Protein AF-A0A0E0MBQ8-F1 (afdb_monomer_lite)

InterPro domains:
  IPR039910 Surface antigen D15-like [PTHR12815] (6-332)
  IPR057354 Toc75-like, POTRA domain [PF25282] (100-176)
  IPR057355 Toc75-like, second POTRA domain [PF25280] (4-95)

Radius of gyration: 34.47 Å; chains: 1; bounding box: 75×45×109 Å

pLDDT: mean 71.6, std 17.09, range [28.73, 96.94]

Organism: Oryza punctata (NCBI:txid4537)

Structure (mmCIF, N/CA/C/O backbone):
data_AF-A0A0E0MBQ8-F1
#
_entry.id   AF-A0A0E0MBQ8-F1
#
loop_
_atom_site.group_PDB
_atom_site.id
_atom_site.type_symbol
_atom_site.label_atom_id
_atom_site.label_alt_id
_atom_site.label_comp_id
_atom_site.label_asym_id
_atom_site.label_entity_id
_atom_site.label_seq_id
_atom_site.pdbx_PDB_ins_code
_atom_site.Cartn_x
_atom_site.Cartn_y
_atom_site.Cartn_z
_atom_site.occupancy
_atom_site.B_iso_or_equiv
_atom_site.auth_seq_id
_atom_site.auth_comp_id
_atom_site.auth_asym_id
_atom_site.auth_atom_id
_atom_site.pdbx_PDB_model_num
ATOM 1 N N . MET A 1 1 ? -14.715 -4.352 40.912 1.00 30.84 1 MET A N 1
ATOM 2 C CA . MET A 1 1 ? -14.114 -4.432 42.263 1.00 30.84 1 MET A CA 1
ATOM 3 C C . MET A 1 1 ? -15.217 -4.198 43.279 1.00 30.84 1 MET A C 1
ATOM 5 O O . MET A 1 1 ? -15.938 -3.223 43.148 1.00 30.84 1 MET A O 1
ATOM 9 N N . SER A 1 2 ? -15.403 -5.125 44.217 1.00 28.73 2 SER A N 1
ATOM 10 C CA . SER A 1 2 ? -16.347 -4.982 45.329 1.00 28.73 2 SER A CA 1
ATOM 11 C C . SER A 1 2 ? -15.780 -3.948 46.301 1.00 28.73 2 SER A C 1
ATOM 13 O O . SER A 1 2 ? -14.865 -4.281 47.048 1.00 28.73 2 SER A O 1
ATOM 15 N N . SER A 1 3 ? -16.266 -2.705 46.274 1.00 32.69 3 SER A N 1
ATOM 16 C CA . SER A 1 3 ? -15.963 -1.744 47.336 1.00 32.69 3 SER A CA 1
ATOM 17 C C . SER A 1 3 ? -16.746 -2.167 48.574 1.00 32.69 3 SER A C 1
ATOM 19 O O . SER A 1 3 ? -17.947 -1.921 48.688 1.00 32.69 3 SER A O 1
ATOM 21 N N . THR A 1 4 ? -16.073 -2.890 49.462 1.00 38.94 4 THR A N 1
ATOM 22 C CA . THR A 1 4 ? -16.529 -3.151 50.823 1.00 38.94 4 THR A CA 1
ATOM 23 C C . THR A 1 4 ? -16.833 -1.810 51.483 1.00 38.94 4 THR A C 1
ATOM 25 O O . THR A 1 4 ? -15.931 -1.000 51.673 1.00 38.94 4 THR A O 1
ATOM 28 N N . LEU A 1 5 ? -18.114 -1.551 51.757 1.00 44.47 5 LEU A N 1
ATOM 29 C CA . LEU A 1 5 ? -18.530 -0.470 52.643 1.00 44.47 5 LEU A CA 1
ATOM 30 C C . LEU A 1 5 ? -17.815 -0.682 53.975 1.00 44.47 5 LEU A C 1
ATOM 32 O O . LEU A 1 5 ? -17.955 -1.752 54.564 1.00 44.47 5 LEU A O 1
ATOM 36 N N . ASP A 1 6 ? -17.039 0.310 54.405 1.00 44.75 6 ASP A N 1
ATOM 37 C CA . ASP A 1 6 ? -16.369 0.283 55.700 1.00 44.75 6 ASP A CA 1
ATOM 38 C C . ASP A 1 6 ? -17.421 0.045 56.792 1.00 44.75 6 ASP A C 1
ATOM 40 O O . ASP A 1 6 ? -18.434 0.759 56.890 1.00 44.75 6 ASP A O 1
ATOM 44 N N . ASP A 1 7 ? -17.223 -1.013 57.577 1.00 53.97 7 ASP A N 1
ATOM 45 C CA . ASP A 1 7 ? -18.222 -1.477 58.546 1.00 53.97 7 ASP A CA 1
ATOM 46 C C . ASP A 1 7 ? -18.325 -0.541 59.767 1.00 53.97 7 ASP A C 1
ATOM 48 O O . ASP A 1 7 ? -19.225 -0.684 60.590 1.00 53.97 7 ASP A O 1
ATOM 52 N N . ASP A 1 8 ? -17.458 0.476 59.822 1.00 54.53 8 ASP A N 1
ATOM 53 C CA . ASP A 1 8 ? -17.336 1.458 60.903 1.00 54.53 8 ASP A CA 1
ATOM 54 C C . ASP A 1 8 ? -17.974 2.828 60.581 1.00 54.53 8 ASP A C 1
ATOM 56 O O . ASP A 1 8 ? -17.842 3.788 61.336 1.00 54.53 8 ASP A O 1
ATOM 60 N N . MET A 1 9 ? -18.692 2.962 59.456 1.00 54.94 9 MET A N 1
ATOM 61 C CA . MET A 1 9 ? -19.400 4.213 59.147 1.00 54.94 9 MET A CA 1
ATOM 62 C C . MET A 1 9 ? -20.697 4.342 59.949 1.00 54.94 9 MET A C 1
ATOM 64 O O . MET A 1 9 ? -21.607 3.509 59.838 1.00 54.94 9 MET A O 1
ATOM 68 N N . THR A 1 10 ? -20.841 5.443 60.691 1.00 69.00 10 THR A N 1
ATOM 69 C CA . THR A 1 10 ? -22.083 5.729 61.421 1.00 69.00 10 THR A CA 1
ATOM 70 C C . THR A 1 10 ? -23.266 5.920 60.463 1.00 69.00 10 THR A C 1
ATOM 72 O O . THR A 1 10 ? -23.120 6.338 59.313 1.00 69.00 10 THR A O 1
ATOM 75 N N . ALA A 1 11 ? -24.491 5.637 60.924 1.00 63.00 11 ALA A N 1
ATOM 76 C CA . ALA A 1 11 ? -25.701 5.703 60.089 1.00 63.00 11 ALA A CA 1
ATOM 77 C C . ALA A 1 11 ? -25.903 7.070 59.399 1.00 63.00 11 ALA A C 1
ATOM 79 O O . ALA A 1 11 ? -26.461 7.148 58.304 1.00 63.00 11 ALA A O 1
ATOM 80 N N . ARG A 1 12 ? -25.412 8.146 60.025 1.00 66.69 12 ARG A N 1
ATOM 81 C CA . ARG A 1 12 ? -25.444 9.506 59.481 1.00 66.69 12 ARG A CA 1
ATOM 82 C C . ARG A 1 12 ? -24.450 9.690 58.331 1.00 66.69 12 ARG A C 1
ATOM 84 O O . ARG A 1 12 ? -24.827 10.242 57.303 1.00 66.69 12 ARG A O 1
ATOM 91 N N . GLU A 1 13 ? -23.240 9.155 58.464 1.00 63.66 13 GLU A N 1
ATOM 92 C CA . GLU A 1 13 ? -22.203 9.185 57.424 1.00 63.66 13 GLU A CA 1
ATOM 93 C C . GLU A 1 13 ? -22.578 8.310 56.228 1.00 63.66 13 GLU A C 1
ATOM 95 O O . GLU A 1 13 ? -22.419 8.741 55.089 1.00 63.66 13 GLU A O 1
ATOM 100 N N . ARG A 1 14 ? -23.196 7.141 56.461 1.00 60.22 14 ARG A N 1
ATOM 101 C CA . ARG A 1 14 ? -23.768 6.306 55.385 1.00 60.22 14 ARG A CA 1
ATOM 102 C C . ARG A 1 14 ? -24.846 7.056 54.595 1.00 60.22 14 ARG A C 1
ATOM 104 O O . ARG A 1 14 ? -24.853 7.017 53.368 1.00 60.22 14 ARG A O 1
ATOM 111 N N . MET A 1 15 ? -25.729 7.780 55.283 1.00 61.25 15 MET A N 1
ATOM 112 C CA . MET A 1 15 ? -26.779 8.591 54.651 1.00 61.25 15 MET A CA 1
ATOM 113 C C . MET A 1 15 ? -26.242 9.823 53.913 1.00 61.25 15 MET A C 1
ATOM 115 O O . MET A 1 15 ? -26.830 10.245 52.916 1.00 61.25 15 MET A O 1
ATOM 119 N N . ASP A 1 16 ? -25.159 10.430 54.397 1.00 68.56 16 ASP A N 1
ATOM 120 C CA . ASP A 1 16 ? -24.504 11.555 53.724 1.00 68.56 16 ASP A CA 1
ATOM 121 C C . ASP A 1 16 ? -23.679 11.090 52.516 1.00 68.56 16 ASP A C 1
ATOM 123 O O . ASP A 1 16 ? -23.676 11.768 51.488 1.00 68.56 16 ASP A O 1
ATOM 127 N N . TYR A 1 17 ? -23.057 9.910 52.596 1.00 65.44 17 TYR A N 1
ATOM 128 C CA . TYR A 1 17 ? -22.385 9.254 51.474 1.00 65.44 17 TYR A CA 1
ATOM 129 C C . TYR A 1 17 ? -23.373 8.925 50.351 1.00 65.44 17 TYR A C 1
ATOM 131 O O . TYR A 1 17 ? -23.159 9.330 49.210 1.00 65.44 17 TYR A O 1
ATOM 139 N N . LEU A 1 18 ? -24.509 8.299 50.686 1.00 58.25 18 LEU A N 1
ATOM 140 C CA . LEU A 1 18 ? -25.576 8.006 49.724 1.00 58.25 18 LEU A CA 1
ATOM 141 C C . LEU A 1 18 ? -26.141 9.282 49.089 1.00 58.25 18 LEU A C 1
ATOM 143 O O . LEU A 1 18 ? -26.289 9.338 47.873 1.00 58.25 18 LEU A O 1
ATOM 147 N N . ARG A 1 19 ? -26.376 10.344 49.876 1.00 66.75 19 ARG A N 1
ATOM 148 C CA . ARG A 1 19 ? -26.838 11.641 49.343 1.00 66.75 19 ARG A CA 1
ATOM 149 C C . ARG A 1 19 ? -25.804 12.341 48.463 1.00 66.75 19 ARG A C 1
ATOM 151 O O . ARG A 1 19 ? -26.196 13.081 47.565 1.00 66.75 19 ARG A O 1
ATOM 158 N N . ARG A 1 20 ? -24.501 12.164 48.713 1.00 64.69 20 ARG A N 1
ATOM 159 C CA . ARG A 1 20 ? -23.445 12.676 47.820 1.00 64.69 20 ARG A CA 1
ATOM 160 C C . ARG A 1 20 ? -23.415 11.906 46.510 1.00 64.69 20 ARG A C 1
ATOM 162 O O . ARG A 1 20 ? -23.439 12.549 45.468 1.00 64.69 20 ARG A O 1
ATOM 169 N N . GLN A 1 21 ? -23.472 10.577 46.568 1.00 48.91 21 GLN A N 1
ATOM 170 C CA . GLN A 1 21 ? -23.572 9.735 45.378 1.00 48.91 21 GLN A CA 1
ATOM 171 C C . GLN A 1 21 ? -24.806 10.104 44.548 1.00 48.91 21 GLN A C 1
ATOM 173 O O . GLN A 1 21 ? -24.704 10.334 43.352 1.00 48.91 21 GLN A O 1
ATOM 178 N N . GLU A 1 22 ? -25.967 10.254 45.186 1.00 46.50 22 GLU A N 1
ATOM 179 C CA . GLU A 1 22 ? -27.224 10.604 44.519 1.00 46.50 22 GLU A CA 1
ATOM 180 C C . GLU A 1 22 ? -27.173 11.996 43.862 1.00 46.50 22 GLU A C 1
ATOM 182 O O . GLU A 1 22 ? -27.715 12.189 42.776 1.00 46.50 22 GLU A O 1
ATOM 187 N N . ARG A 1 23 ? -26.459 12.958 44.464 1.00 61.47 23 ARG A N 1
ATOM 188 C CA . ARG A 1 23 ? -26.210 14.277 43.859 1.00 61.47 23 ARG A CA 1
ATOM 189 C C . ARG A 1 23 ? -25.236 14.214 42.685 1.00 61.47 23 ARG A C 1
ATOM 191 O O . ARG A 1 23 ? -25.470 14.907 41.703 1.00 61.47 23 ARG A O 1
ATOM 198 N N . GLU A 1 24 ? -24.182 13.406 42.766 1.00 51.28 24 GLU A N 1
ATOM 199 C CA . GLU A 1 24 ? -23.261 13.173 41.642 1.00 51.28 24 GLU A CA 1
ATOM 200 C C . GLU A 1 24 ? -23.984 12.487 40.470 1.00 51.28 24 GLU A C 1
ATOM 202 O O . GLU A 1 24 ? -23.849 12.918 39.327 1.00 51.28 24 GLU A O 1
ATOM 207 N N . TYR A 1 25 ? -24.859 11.518 40.758 1.00 45.28 25 TYR A N 1
ATOM 208 C CA . TYR A 1 25 ? -25.730 10.876 39.767 1.00 45.28 25 TYR A CA 1
ATOM 209 C C . TYR A 1 25 ? -26.752 11.841 39.149 1.00 45.28 25 TYR A C 1
ATOM 211 O O . TYR A 1 25 ? -27.016 11.771 37.953 1.00 45.28 25 TYR A O 1
ATOM 219 N N . GLN A 1 26 ? -27.325 12.764 39.928 1.00 47.78 26 GLN A N 1
ATOM 220 C CA . GLN A 1 26 ? -28.255 13.776 39.407 1.00 47.78 26 GLN A CA 1
ATOM 221 C C . GLN A 1 26 ? -27.553 14.885 38.604 1.00 47.78 26 GLN A C 1
ATOM 223 O O . GLN A 1 26 ? -28.171 15.470 37.715 1.00 47.78 26 GLN A O 1
ATOM 228 N N . GLN A 1 27 ? -26.277 15.176 38.891 1.00 44.28 27 GLN A N 1
ATOM 229 C CA . GLN A 1 27 ? -25.460 16.107 38.100 1.00 44.28 27 GLN A CA 1
ATOM 230 C C . GLN A 1 27 ? -25.030 15.512 36.751 1.00 44.28 27 GLN A C 1
ATOM 232 O O . GLN A 1 27 ? -24.870 16.262 35.788 1.00 44.28 27 GLN A O 1
ATOM 237 N N . LEU A 1 28 ? -24.960 14.182 36.636 1.00 45.34 28 LEU A N 1
ATOM 238 C CA . LEU A 1 28 ? -24.885 13.435 35.372 1.00 45.34 28 LEU A CA 1
ATOM 239 C C . LEU A 1 28 ? -26.259 13.352 34.670 1.00 45.34 28 LEU A C 1
ATOM 241 O O . LEU A 1 28 ? -26.655 12.296 34.180 1.00 45.34 28 LEU A O 1
ATOM 245 N N . GLY A 1 29 ? -27.007 14.465 34.648 1.00 32.75 29 GLY A N 1
ATOM 246 C CA . GLY A 1 29 ? -28.344 14.569 34.055 1.00 32.75 29 GLY A CA 1
ATOM 247 C C . GLY A 1 29 ? -28.439 13.960 32.645 1.00 32.75 29 GLY A C 1
ATOM 248 O O . GLY A 1 29 ? -27.429 13.821 31.952 1.00 32.75 29 GLY A O 1
ATOM 249 N N . PRO A 1 30 ? -29.655 13.586 32.204 1.00 38.66 30 PRO A N 1
ATOM 250 C CA . PRO A 1 30 ? -29.879 12.618 31.142 1.00 38.66 30 PRO A CA 1
ATOM 251 C C . PRO A 1 30 ? -29.402 13.179 29.804 1.00 38.66 30 PRO A C 1
ATOM 253 O O . PRO A 1 30 ? -30.154 13.810 29.061 1.00 38.66 30 PRO A O 1
ATOM 256 N N . THR A 1 31 ? -28.150 12.898 29.457 1.00 35.78 31 THR A N 1
ATOM 257 C CA . THR A 1 31 ? -27.790 12.765 28.050 1.00 35.78 31 THR A CA 1
ATOM 258 C C . THR A 1 31 ? -28.732 11.684 27.541 1.00 35.78 31 THR A C 1
ATOM 260 O O . THR A 1 31 ? -28.748 10.602 28.127 1.00 35.78 31 THR A O 1
ATOM 263 N N . ALA A 1 32 ? -29.610 12.015 26.587 1.00 32.84 32 ALA A N 1
ATOM 264 C CA . ALA A 1 32 ? -30.643 11.105 26.090 1.00 32.84 32 ALA A CA 1
ATOM 265 C C . ALA A 1 32 ? -30.072 9.680 26.009 1.00 32.84 32 ALA A C 1
ATOM 267 O O . ALA A 1 32 ? -28.975 9.550 25.454 1.00 32.84 32 ALA A O 1
ATOM 268 N N . PRO A 1 33 ? -30.727 8.655 26.598 1.00 38.69 33 PRO A N 1
ATOM 269 C CA . PRO A 1 33 ? -30.169 7.311 26.634 1.00 38.69 33 PRO A CA 1
ATOM 270 C C . PRO A 1 33 ? -29.791 6.951 25.204 1.00 38.69 33 PRO A C 1
ATOM 272 O O . PRO A 1 33 ? -30.661 6.906 24.327 1.00 38.69 33 PRO A O 1
ATOM 275 N N . LYS A 1 34 ? -28.479 6.822 24.955 1.00 45.47 34 LYS A N 1
ATOM 276 C CA . LYS A 1 34 ? -27.974 6.439 23.639 1.00 45.47 34 LYS A CA 1
ATOM 277 C C . LYS A 1 34 ? -28.754 5.182 23.246 1.00 45.47 34 LYS A C 1
ATOM 279 O O . LYS A 1 34 ? -28.933 4.314 24.104 1.00 45.47 34 LYS A O 1
ATOM 284 N N . PRO A 1 35 ? -29.305 5.110 22.024 1.00 47.41 35 PRO A N 1
ATOM 285 C CA . PRO A 1 35 ? -30.142 3.987 21.635 1.00 47.41 35 PRO A CA 1
ATOM 286 C C . PRO A 1 35 ? -29.331 2.705 21.808 1.00 47.41 35 PRO A C 1
ATOM 288 O O . PRO A 1 35 ? -28.355 2.502 21.092 1.00 47.41 35 PRO A O 1
ATOM 291 N N . CYS A 1 36 ? -29.706 1.886 22.794 1.00 56.34 36 CYS A N 1
ATOM 292 C CA . CYS A 1 36 ? -29.008 0.644 23.089 1.00 56.34 36 CYS A CA 1
ATOM 293 C C . CYS A 1 36 ? -28.974 -0.208 21.819 1.00 56.34 36 CYS A C 1
ATOM 295 O O . CYS A 1 36 ? -30.021 -0.436 21.205 1.00 56.34 36 CYS A O 1
ATOM 297 N N . ILE A 1 37 ? -27.800 -0.725 21.452 1.00 66.75 37 ILE A N 1
ATOM 298 C CA . ILE A 1 37 ? -27.647 -1.605 20.281 1.00 66.75 37 ILE A CA 1
ATOM 299 C C . ILE A 1 37 ? -28.436 -2.917 20.469 1.00 66.75 37 ILE A C 1
ATOM 301 O O . ILE A 1 37 ? -28.758 -3.611 19.503 1.00 66.75 37 ILE A O 1
ATOM 305 N N . LEU A 1 38 ? -28.788 -3.243 21.717 1.00 68.81 38 LEU A N 1
ATOM 306 C CA . LEU A 1 38 ? -29.504 -4.454 22.089 1.00 68.81 38 LEU A CA 1
ATOM 307 C C . LEU A 1 38 ? -30.831 -4.615 21.312 1.00 68.81 38 LEU A C 1
ATOM 309 O O . LEU A 1 38 ? -31.737 -3.789 21.476 1.00 68.81 38 LEU A O 1
ATOM 313 N N . PRO A 1 39 ? -31.026 -5.713 20.555 1.00 74.44 39 PRO A N 1
ATOM 314 C CA . PRO A 1 39 ? -32.217 -5.916 19.743 1.00 74.44 39 PRO A CA 1
ATOM 315 C C . PRO A 1 39 ? -33.483 -5.967 20.593 1.00 74.44 39 PRO A C 1
ATOM 317 O O . PRO A 1 39 ? -33.515 -6.606 21.650 1.00 74.44 39 PRO A O 1
ATOM 320 N N . GLU A 1 40 ? -34.580 -5.408 20.083 1.00 72.88 40 GLU A N 1
ATOM 321 C CA . GLU A 1 40 ? -35.877 -5.426 20.774 1.00 72.88 40 GLU A CA 1
ATOM 322 C C . GLU A 1 40 ? -36.362 -6.842 21.121 1.00 72.88 40 GLU A C 1
ATOM 324 O O . GLU A 1 40 ? -37.054 -7.045 22.119 1.00 72.88 40 GLU A O 1
ATOM 329 N N . ASN A 1 41 ? -35.992 -7.839 20.312 1.00 74.94 41 ASN A N 1
ATOM 330 C CA . ASN A 1 41 ? -36.305 -9.243 20.576 1.00 74.94 41 ASN A CA 1
ATOM 331 C C . ASN A 1 41 ? -35.633 -9.737 21.866 1.00 74.94 41 ASN A C 1
ATOM 333 O O . ASN A 1 41 ? -36.289 -10.381 22.686 1.00 74.94 41 ASN A O 1
ATOM 337 N N . LEU A 1 42 ? -34.361 -9.383 22.073 1.00 75.25 42 LEU A N 1
ATOM 338 C CA . LEU A 1 42 ? -33.615 -9.744 23.276 1.00 75.25 42 LEU A CA 1
ATOM 339 C C . LEU A 1 42 ? -34.128 -8.950 24.484 1.00 75.25 42 LEU A C 1
ATOM 341 O O . LEU A 1 42 ? -34.341 -9.520 25.550 1.00 75.25 42 LEU A O 1
ATOM 345 N N . GLN A 1 43 ? -34.441 -7.662 24.303 1.00 71.56 43 GLN A N 1
ATOM 346 C CA . GLN A 1 43 ? -35.088 -6.851 25.341 1.00 71.56 43 GLN A CA 1
ATOM 347 C C . GLN A 1 43 ? -36.430 -7.457 25.789 1.00 71.56 43 GLN A C 1
ATOM 349 O O . GLN A 1 43 ? -36.719 -7.523 26.987 1.00 71.56 43 GLN A O 1
ATOM 354 N N . ARG A 1 44 ? -37.252 -7.941 24.845 1.00 75.62 44 ARG A N 1
ATOM 355 C CA . ARG A 1 44 ? -38.521 -8.630 25.136 1.00 75.62 44 ARG A CA 1
ATOM 356 C C . ARG A 1 44 ? -38.309 -9.958 25.862 1.00 75.62 44 ARG A C 1
ATOM 358 O O . ARG A 1 44 ? -39.052 -10.245 26.801 1.00 75.62 44 ARG A O 1
ATOM 365 N N . GLU A 1 45 ? -37.303 -10.741 25.477 1.00 78.06 45 GLU A N 1
A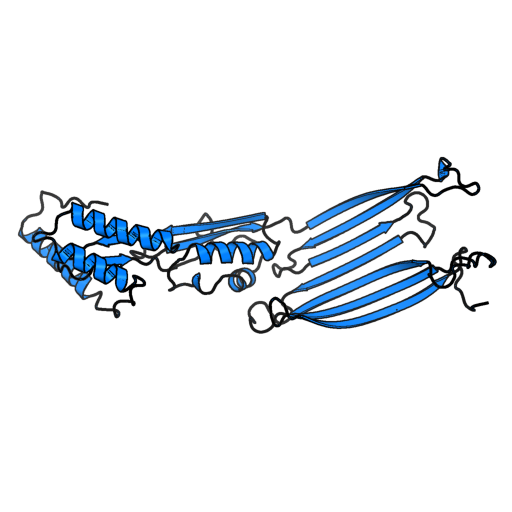TOM 366 C CA . GLU A 1 45 ? -36.940 -11.992 26.158 1.00 78.06 45 GLU A CA 1
ATOM 367 C C . GLU A 1 45 ? -36.537 -11.730 27.617 1.00 78.06 45 GLU A C 1
ATOM 369 O O . GLU A 1 45 ? -37.078 -12.355 28.532 1.00 78.06 45 GLU A O 1
ATOM 374 N N . LEU A 1 46 ? -35.664 -10.745 27.841 1.00 75.69 46 LEU A N 1
ATOM 375 C CA . LEU A 1 46 ? -35.194 -10.337 29.165 1.00 75.69 46 LEU A CA 1
ATOM 376 C C . LEU A 1 46 ? -36.351 -9.842 30.045 1.00 75.69 46 LEU A C 1
ATOM 378 O O . LEU A 1 46 ? -36.527 -10.328 31.165 1.00 75.69 46 LEU A O 1
ATOM 382 N N . LYS A 1 47 ? -37.216 -8.965 29.517 1.00 77.19 47 LYS A N 1
ATOM 383 C CA . LYS A 1 47 ? -38.447 -8.535 30.209 1.00 77.19 47 LYS A CA 1
ATOM 384 C C . LYS A 1 47 ? -39.364 -9.723 30.528 1.00 77.19 47 LYS A C 1
ATOM 386 O O . LYS A 1 47 ? -39.972 -9.770 31.597 1.00 77.19 47 LYS A O 1
ATOM 391 N N . GLY A 1 48 ? -39.444 -10.710 29.636 1.00 75.12 48 GLY A N 1
ATOM 392 C CA . GLY A 1 48 ? -40.181 -11.956 29.855 1.00 75.12 48 GLY A CA 1
ATOM 393 C C . GLY A 1 48 ? -39.600 -12.822 30.978 1.00 75.12 48 GLY A C 1
ATOM 394 O O . GLY A 1 48 ? -40.360 -13.417 31.743 1.00 75.12 48 GLY A O 1
ATOM 395 N N . MET A 1 49 ? -38.273 -12.872 31.118 1.00 74.38 49 MET A N 1
ATOM 396 C CA . MET A 1 49 ? -37.596 -13.589 32.206 1.00 74.38 49 MET A CA 1
ATOM 397 C C . MET A 1 49 ? -37.874 -12.955 33.574 1.00 74.38 49 MET A C 1
ATOM 399 O O . MET A 1 49 ? -38.130 -13.685 34.531 1.00 74.38 49 MET A O 1
ATOM 403 N N . VAL A 1 50 ? -37.898 -11.619 33.651 1.00 75.81 50 VAL A N 1
ATOM 404 C CA . VAL A 1 50 ? -38.228 -10.881 34.884 1.00 75.81 50 VAL A CA 1
ATOM 405 C C . VAL A 1 50 ? -39.695 -11.080 35.260 1.00 75.81 50 VAL A C 1
ATOM 407 O O . VAL A 1 50 ? -39.988 -11.452 36.391 1.00 75.81 50 VAL A O 1
ATOM 410 N N . LYS A 1 51 ? -40.626 -10.941 34.305 1.00 75.69 51 LYS A N 1
ATOM 411 C CA . LYS A 1 51 ? -42.071 -11.113 34.559 1.00 75.69 51 LYS A CA 1
ATOM 412 C C . LYS A 1 51 ? -42.454 -12.516 35.047 1.00 75.69 51 LYS A C 1
ATOM 414 O O . LYS A 1 51 ? -43.456 -12.664 35.740 1.00 75.69 51 LYS A O 1
ATOM 419 N N . LYS A 1 52 ? -41.680 -13.549 34.692 1.00 74.06 52 LYS A N 1
ATOM 420 C CA . LYS A 1 52 ? -41.915 -14.939 35.124 1.00 74.06 52 LYS A CA 1
ATOM 421 C C . LYS A 1 52 ? -41.484 -15.217 36.568 1.00 74.06 52 LYS A C 1
ATOM 423 O O . LYS A 1 52 ? -41.918 -16.222 37.128 1.00 74.06 52 LYS A O 1
ATOM 428 N N . GLN A 1 53 ? -40.652 -14.373 37.181 1.00 68.19 53 GLN A N 1
ATOM 429 C CA . GLN A 1 53 ? -40.189 -14.559 38.558 1.00 68.19 53 GLN A CA 1
ATOM 430 C C . GLN A 1 53 ? -40.790 -13.505 39.497 1.00 68.19 53 GLN A C 1
ATOM 432 O O . GLN A 1 53 ? -40.651 -12.310 39.284 1.00 68.19 53 GLN A O 1
ATOM 437 N N . ARG A 1 54 ? -41.424 -13.949 40.594 1.00 57.75 54 ARG A N 1
ATOM 438 C CA . ARG A 1 54 ? -41.991 -13.058 41.632 1.00 57.75 54 ARG A CA 1
ATOM 439 C C . ARG A 1 54 ? -40.935 -12.306 42.455 1.00 57.75 54 ARG A C 1
ATOM 441 O O . ARG A 1 54 ? -41.261 -11.296 43.066 1.00 57.75 54 ARG A O 1
ATOM 448 N N . LYS A 1 55 ? -39.702 -12.818 42.520 1.00 66.00 55 LYS A N 1
ATOM 449 C CA . LYS A 1 55 ? -38.559 -12.191 43.198 1.00 66.00 55 LYS A CA 1
ATOM 450 C C . LYS A 1 55 ? -37.331 -12.291 42.309 1.00 66.00 55 LYS A C 1
ATOM 452 O O . LYS A 1 55 ? -37.019 -13.366 41.801 1.00 66.00 55 LYS A O 1
ATOM 457 N N . VAL A 1 56 ? -36.635 -11.174 42.162 1.00 66.19 56 VAL A N 1
ATOM 458 C CA . VAL A 1 56 ? -35.411 -11.081 41.369 1.00 66.19 56 VAL A CA 1
ATOM 459 C C . VAL A 1 56 ? -34.276 -11.646 42.209 1.00 66.19 56 VAL A C 1
ATOM 461 O O . VAL A 1 56 ? -33.915 -11.101 43.248 1.00 66.19 56 VAL A O 1
ATOM 464 N N . SER A 1 57 ? -33.764 -12.797 41.787 1.00 73.44 57 SER A N 1
ATOM 465 C CA . SER A 1 57 ? -32.621 -13.450 42.421 1.00 73.44 57 SER A CA 1
ATOM 466 C C . SER A 1 57 ? -31.319 -13.007 41.751 1.00 73.44 57 SER A C 1
ATOM 468 O O . SER A 1 57 ? -31.283 -12.734 40.551 1.00 73.44 57 SER A O 1
ATOM 470 N N . SER A 1 58 ? -30.218 -12.986 42.504 1.00 69.94 58 SER A N 1
ATOM 471 C CA . SER A 1 58 ? -28.886 -12.697 41.951 1.00 69.94 58 SER A CA 1
ATOM 472 C C . SER A 1 58 ? -28.483 -13.684 40.844 1.00 69.94 58 SER A C 1
ATOM 474 O O . SER A 1 58 ? -27.751 -13.321 39.926 1.00 69.94 58 SER A O 1
ATOM 476 N N . SER A 1 59 ? -29.001 -14.917 40.875 1.00 73.25 59 SER A N 1
ATOM 477 C CA . SER A 1 59 ? -28.813 -15.918 39.821 1.00 73.25 59 SER A CA 1
ATOM 478 C C . SER A 1 59 ? -29.573 -15.584 38.533 1.00 73.25 59 SER A C 1
ATOM 480 O O . SER A 1 59 ? -29.038 -15.819 37.449 1.00 73.25 59 SER A O 1
ATOM 482 N N . LEU A 1 60 ? -30.772 -14.990 38.621 1.00 75.88 60 LEU A N 1
ATOM 483 C CA . LEU A 1 60 ? -31.495 -14.467 37.455 1.00 75.88 60 LEU A CA 1
ATOM 484 C C . LEU A 1 60 ? -30.704 -13.332 36.800 1.00 75.88 60 LEU A C 1
ATOM 486 O O . LEU A 1 60 ? -30.467 -13.378 35.597 1.00 75.88 60 LEU A O 1
ATOM 490 N N . LEU A 1 61 ? -30.241 -12.365 37.596 1.00 72.19 61 LEU A N 1
ATOM 491 C CA . LEU A 1 61 ? -29.448 -11.233 37.114 1.00 72.19 61 LEU A CA 1
ATOM 492 C C . LEU A 1 61 ? -28.134 -11.690 36.464 1.00 72.19 61 LEU A C 1
ATOM 494 O O . LEU A 1 61 ? -27.798 -11.249 35.371 1.00 72.19 61 LEU A O 1
ATOM 498 N N . LYS A 1 62 ? -27.420 -12.655 37.054 1.00 74.94 62 LYS A N 1
ATOM 499 C CA . LYS A 1 62 ? -26.229 -13.250 36.419 1.00 74.94 62 LYS A CA 1
ATOM 500 C C . LYS A 1 62 ? -26.553 -13.951 35.098 1.00 74.94 62 LYS A C 1
ATOM 502 O O . LYS A 1 62 ? -25.784 -13.861 34.147 1.00 74.94 62 LYS A O 1
ATOM 507 N N . ARG A 1 63 ? -27.697 -14.639 35.013 1.00 77.31 63 ARG A N 1
ATOM 508 C CA . ARG A 1 63 ? -28.136 -15.313 33.781 1.00 77.31 63 ARG A CA 1
ATOM 509 C C . ARG A 1 63 ? -28.515 -14.317 32.685 1.00 77.31 63 ARG A C 1
ATOM 511 O O . ARG A 1 63 ? -28.250 -14.593 31.520 1.00 77.31 63 ARG A O 1
ATOM 518 N N . MET A 1 64 ? -29.123 -13.190 33.054 1.00 73.81 64 MET A N 1
ATOM 519 C CA . MET A 1 64 ? -29.455 -12.097 32.138 1.00 73.81 64 MET A CA 1
ATOM 520 C C . MET A 1 64 ? -28.190 -11.384 31.651 1.00 73.81 64 MET A C 1
ATOM 522 O O . MET A 1 64 ? -28.017 -11.260 30.443 1.00 73.81 64 MET A O 1
ATOM 526 N N . ALA A 1 65 ? -27.265 -11.044 32.556 1.00 72.25 65 ALA A N 1
ATOM 527 C CA . ALA A 1 65 ? -25.971 -10.446 32.210 1.00 72.25 65 ALA A CA 1
ATOM 528 C C . ALA A 1 65 ? -25.201 -11.351 31.247 1.00 72.25 65 ALA A C 1
ATOM 530 O O . ALA A 1 65 ? -24.875 -10.938 30.143 1.00 72.25 65 ALA A O 1
ATOM 531 N N . GLY A 1 66 ? -25.059 -12.636 31.583 1.00 77.38 66 GLY A N 1
ATOM 532 C CA . GLY A 1 66 ? -24.363 -13.588 30.721 1.00 77.38 66 GLY A CA 1
ATOM 533 C C . GLY A 1 66 ? -25.062 -13.879 29.386 1.00 77.38 66 GLY A C 1
ATOM 534 O O . GLY A 1 66 ? -24.431 -14.459 28.508 1.00 77.38 66 GLY A O 1
ATOM 535 N N . ARG A 1 67 ? -26.351 -13.537 29.217 1.00 78.94 67 ARG A N 1
ATOM 536 C CA . ARG A 1 67 ? -27.071 -13.607 27.928 1.00 78.94 67 ARG A CA 1
ATOM 537 C C . ARG A 1 67 ? -26.792 -12.360 27.087 1.00 78.94 67 ARG A C 1
ATOM 539 O O . ARG A 1 67 ? -26.558 -12.492 25.892 1.00 78.94 67 ARG A O 1
ATOM 546 N N . ILE A 1 68 ? -26.808 -11.189 27.724 1.00 74.69 68 ILE A N 1
ATOM 547 C CA . ILE A 1 68 ? -26.500 -9.892 27.112 1.00 74.69 68 ILE A CA 1
ATOM 548 C C . ILE A 1 68 ? -25.042 -9.873 26.646 1.00 74.69 68 ILE A C 1
ATOM 550 O O . ILE A 1 68 ? -24.790 -9.654 25.469 1.00 74.69 68 ILE A O 1
ATOM 554 N N . GLU A 1 69 ? -24.101 -10.195 27.535 1.00 73.81 69 GLU A N 1
ATOM 555 C CA . GLU A 1 69 ? -22.667 -10.259 27.230 1.00 73.81 69 GLU A CA 1
ATOM 556 C C . GLU A 1 69 ? -22.387 -11.243 26.095 1.00 73.81 69 GLU A C 1
ATOM 558 O O . GLU A 1 69 ? -21.691 -10.896 25.151 1.00 73.81 69 GLU A O 1
ATOM 563 N N . ARG A 1 70 ? -22.991 -12.443 26.121 1.00 80.94 70 ARG A N 1
ATOM 564 C CA . ARG A 1 70 ? -22.858 -13.410 25.019 1.00 80.94 70 ARG A CA 1
ATOM 565 C C . ARG A 1 70 ? -23.310 -12.836 23.685 1.00 80.94 70 ARG A C 1
ATOM 567 O O . ARG A 1 70 ? -22.580 -12.965 22.716 1.00 80.94 70 ARG A O 1
ATOM 574 N N . TRP A 1 71 ? -24.467 -12.178 23.648 1.00 81.56 71 TRP A N 1
ATOM 575 C CA . TRP A 1 71 ? -24.957 -11.567 22.416 1.00 81.56 71 TRP A CA 1
ATOM 576 C C . TRP A 1 71 ? -24.001 -10.480 21.901 1.00 81.56 71 TRP A C 1
ATOM 578 O O . TRP A 1 71 ? -23.644 -10.489 20.728 1.00 81.56 71 TRP A O 1
ATOM 588 N N . TYR A 1 72 ? -23.517 -9.596 22.779 1.00 75.06 72 TYR A N 1
ATOM 589 C CA . TYR A 1 72 ? -22.530 -8.582 22.401 1.00 75.06 72 TYR A CA 1
ATOM 590 C C . TYR A 1 72 ? -21.211 -9.204 21.914 1.00 75.06 72 TYR A C 1
ATOM 592 O O . TYR A 1 72 ? -20.667 -8.757 20.906 1.00 75.06 72 TYR A O 1
ATOM 600 N N . HIS A 1 73 ? -20.710 -10.254 22.572 1.00 78.38 73 HIS A N 1
ATOM 601 C CA . HIS A 1 73 ? -19.505 -10.966 22.144 1.00 78.38 73 HIS A CA 1
ATOM 602 C C . HIS A 1 73 ? -19.680 -11.653 20.784 1.00 78.38 73 HIS A C 1
ATOM 604 O O . HIS A 1 73 ? -18.779 -11.554 19.950 1.00 78.38 73 HIS A O 1
ATOM 610 N N . ASP A 1 74 ? -20.827 -12.298 20.549 1.00 78.50 74 ASP A N 1
ATOM 611 C CA . ASP A 1 74 ? -21.148 -12.976 19.287 1.00 78.50 74 ASP A CA 1
ATOM 612 C C . ASP A 1 74 ? -21.225 -11.977 18.114 1.00 78.50 74 ASP A C 1
ATOM 614 O O . ASP A 1 74 ? -20.777 -12.281 17.009 1.00 78.50 74 ASP A O 1
ATOM 618 N N . GLU A 1 75 ? -21.704 -10.755 18.364 1.00 75.19 75 GLU A N 1
ATOM 619 C CA . GLU A 1 75 ? -21.757 -9.655 17.383 1.00 75.19 75 GLU A CA 1
ATOM 620 C C . GLU A 1 75 ? -20.425 -8.878 17.239 1.00 75.19 75 GLU A C 1
ATOM 622 O O . GLU A 1 75 ? -20.305 -7.957 16.424 1.00 75.19 75 GLU A O 1
ATOM 627 N N . GLY A 1 76 ? -19.390 -9.244 18.006 1.00 68.19 76 GLY A N 1
ATOM 628 C CA . GLY A 1 76 ? -18.044 -8.663 17.914 1.00 68.19 76 GLY A CA 1
ATOM 629 C C . GLY A 1 76 ? -17.766 -7.481 18.851 1.00 68.19 76 GLY A C 1
ATOM 630 O O . GLY A 1 76 ? -16.698 -6.870 18.769 1.00 68.19 76 GLY A O 1
ATOM 631 N N . PHE A 1 77 ? -18.668 -7.168 19.779 1.00 72.94 77 PHE A N 1
ATOM 632 C CA . PHE A 1 77 ? -18.495 -6.146 20.816 1.00 72.94 77 PHE A CA 1
ATOM 633 C C . PHE A 1 77 ? -17.809 -6.738 22.054 1.00 72.94 77 PHE A C 1
ATOM 635 O O . PHE A 1 77 ? -18.395 -6.880 23.125 1.00 72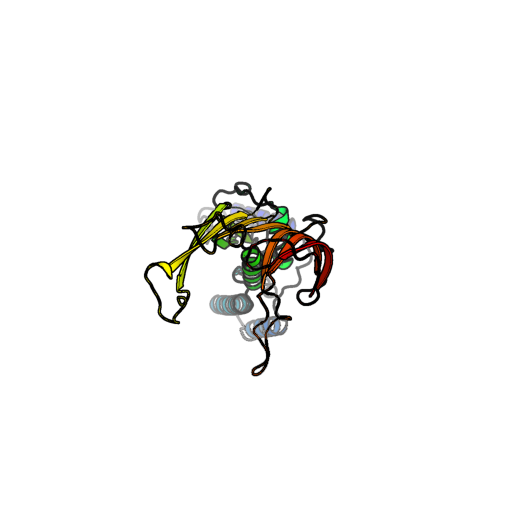.94 77 PHE A O 1
ATOM 642 N N . GLN A 1 78 ? -16.533 -7.104 21.909 1.00 62.22 78 GLN A N 1
ATOM 643 C CA . GLN A 1 78 ? -15.780 -7.819 22.950 1.00 62.22 78 GLN A CA 1
ATOM 644 C C . GLN A 1 78 ? -15.557 -7.030 24.249 1.00 62.22 78 GLN A C 1
ATOM 646 O O . GLN A 1 78 ? -15.221 -7.623 25.270 1.00 62.22 78 GLN A O 1
ATOM 651 N N . CYS A 1 79 ? -15.732 -5.711 24.217 1.00 61.28 79 CYS A N 1
ATOM 652 C CA . CYS A 1 79 ? -15.529 -4.840 25.370 1.00 61.28 79 CYS A CA 1
ATOM 653 C C . CYS A 1 79 ? -16.835 -4.442 26.075 1.00 61.28 79 CYS A C 1
ATOM 655 O O . CYS A 1 79 ? -16.783 -3.654 27.016 1.00 61.28 79 CYS A O 1
ATOM 657 N N . ALA A 1 80 ? -17.990 -4.953 25.634 1.00 62.31 80 ALA A N 1
ATOM 658 C CA . ALA A 1 80 ? -19.262 -4.676 26.291 1.00 62.31 80 ALA A CA 1
ATOM 659 C C . ALA A 1 80 ? -19.355 -5.436 27.621 1.00 62.31 80 ALA A C 1
ATOM 661 O O . ALA A 1 80 ? -19.145 -6.648 27.669 1.00 62.31 80 ALA A O 1
ATOM 662 N N . GLN A 1 81 ? -19.685 -4.727 28.700 1.00 59.00 81 GLN A N 1
ATOM 663 C CA . GLN A 1 81 ? -19.912 -5.318 30.020 1.00 59.00 81 GLN A CA 1
ATOM 664 C C . GLN A 1 81 ? -21.171 -4.732 30.653 1.00 59.00 81 GLN A C 1
ATOM 666 O O . GLN A 1 81 ? -21.498 -3.556 30.468 1.00 59.00 81 GLN A O 1
ATOM 671 N N . VAL A 1 82 ? -21.883 -5.561 31.417 1.00 61.41 82 VAL A N 1
ATOM 672 C CA . VAL A 1 82 ? -23.059 -5.123 32.176 1.00 61.41 82 VAL A CA 1
ATOM 673 C C . VAL A 1 82 ? -22.583 -4.598 33.531 1.00 61.41 82 VAL A C 1
ATOM 675 O O . VAL A 1 82 ? -22.167 -5.376 34.389 1.00 61.41 82 VAL A O 1
ATOM 678 N N . VAL A 1 83 ? -22.617 -3.276 33.722 1.00 55.38 83 VAL A N 1
ATOM 679 C CA . VAL A 1 83 ? -21.973 -2.610 34.875 1.00 55.38 83 VAL A CA 1
ATOM 680 C C . VAL A 1 83 ? -22.871 -2.582 36.115 1.00 55.38 83 VAL A C 1
ATOM 682 O O . VAL A 1 83 ? -22.374 -2.580 37.242 1.00 55.38 83 VAL A O 1
ATOM 685 N N . GLY A 1 84 ? -24.191 -2.674 35.950 1.00 51.38 84 GLY A N 1
ATOM 686 C CA . GLY A 1 84 ? -25.100 -2.757 37.087 1.00 51.38 84 GLY A CA 1
ATOM 687 C C . GLY A 1 84 ? -26.568 -2.916 36.714 1.00 51.38 84 GLY A C 1
ATOM 688 O O . GLY A 1 84 ? -26.996 -2.640 35.594 1.00 51.38 84 GLY A O 1
ATOM 689 N N . TYR A 1 85 ? -27.344 -3.366 37.698 1.00 50.75 85 TYR A N 1
ATOM 690 C CA . TYR A 1 85 ? -28.802 -3.338 37.677 1.00 50.75 85 TYR A CA 1
ATOM 691 C C . TYR A 1 85 ? -29.242 -2.275 38.678 1.00 50.75 85 TYR A C 1
ATOM 693 O O . TYR A 1 85 ? -29.085 -2.482 39.882 1.00 50.75 85 TYR A O 1
ATOM 701 N N . ASN A 1 86 ? -29.756 -1.138 38.207 1.00 36.34 86 ASN A N 1
ATOM 702 C CA . ASN A 1 86 ? -30.282 -0.131 39.124 1.00 36.34 86 ASN A CA 1
ATOM 703 C C . ASN A 1 86 ? -31.576 -0.630 39.784 1.00 36.34 86 ASN A C 1
ATOM 705 O O . ASN A 1 86 ? -32.322 -1.423 39.211 1.00 36.34 86 ASN A O 1
ATOM 709 N N . GLY A 1 87 ? -31.848 -0.151 41.003 1.00 35.16 87 GLY A N 1
ATOM 710 C CA . GLY A 1 87 ? -32.986 -0.542 41.853 1.00 35.16 87 GLY A CA 1
ATOM 711 C C . GLY A 1 87 ? -34.388 -0.299 41.270 1.00 35.16 87 GLY A C 1
ATOM 712 O O . GLY A 1 87 ? -35.374 -0.593 41.939 1.00 35.16 87 GLY A O 1
ATOM 713 N N . ASN A 1 88 ? -34.482 0.180 40.026 1.00 34.28 88 ASN A N 1
ATOM 714 C CA . ASN A 1 88 ? -35.671 0.103 39.188 1.00 34.28 88 ASN A CA 1
ATOM 715 C C . ASN A 1 88 ? -35.410 -0.909 38.062 1.00 34.28 88 ASN A C 1
ATOM 717 O O . ASN A 1 88 ? -34.586 -0.682 37.179 1.00 34.28 88 ASN A O 1
ATOM 721 N N . LEU A 1 89 ? -36.144 -2.021 38.103 1.00 36.47 89 LEU A N 1
ATOM 722 C CA . LEU A 1 89 ? -36.033 -3.242 37.285 1.00 36.47 89 LEU A CA 1
ATOM 723 C C . LEU A 1 89 ? -36.194 -3.082 35.757 1.00 36.47 89 LEU A C 1
ATOM 725 O O . LEU A 1 89 ? -36.315 -4.086 35.055 1.00 36.47 89 LEU A O 1
ATOM 729 N N . ASP A 1 90 ? -36.175 -1.854 35.243 1.00 30.48 90 ASP A N 1
ATOM 730 C CA . ASP A 1 90 ? -36.453 -1.523 33.845 1.00 30.48 90 ASP A CA 1
ATOM 731 C C . ASP A 1 90 ? -35.233 -1.029 33.045 1.00 30.48 90 ASP A C 1
ATOM 733 O O . ASP A 1 90 ? -35.333 -0.924 31.822 1.00 30.48 90 ASP A O 1
ATOM 737 N N . ALA A 1 91 ? -34.074 -0.787 33.673 1.00 33.38 91 ALA A N 1
ATOM 738 C CA . ALA A 1 91 ? -32.871 -0.326 32.971 1.00 33.38 91 ALA A CA 1
ATOM 739 C C . ALA A 1 91 ? -31.592 -0.987 33.520 1.00 33.38 91 ALA A C 1
ATOM 741 O O . ALA A 1 91 ? -31.120 -0.660 34.608 1.00 33.38 91 ALA A O 1
ATOM 742 N N . GLY A 1 92 ? -31.040 -1.940 32.762 1.00 32.84 92 GLY A N 1
ATOM 743 C CA . GLY A 1 92 ? -29.653 -2.379 32.925 1.00 32.84 92 GLY A CA 1
ATOM 744 C C . GLY A 1 92 ? -28.755 -1.457 32.110 1.00 32.84 92 GLY A C 1
ATOM 745 O O . GLY A 1 92 ? -29.008 -1.265 30.921 1.00 32.84 92 GLY A O 1
ATOM 746 N N . GLU A 1 93 ? -27.749 -0.866 32.745 1.00 35.56 93 GLU A N 1
ATOM 747 C CA . GLU A 1 93 ? -26.813 0.030 32.071 1.00 35.56 93 GLU A CA 1
ATOM 748 C C . GLU A 1 93 ? -25.727 -0.817 31.402 1.00 35.56 93 GLU A C 1
ATOM 750 O O . GLU A 1 93 ? -24.937 -1.501 32.064 1.00 35.56 93 GLU A O 1
ATOM 755 N N . VAL A 1 94 ? -25.760 -0.845 30.069 1.00 37.66 94 VAL A N 1
ATOM 756 C CA . VAL A 1 94 ? -24.738 -1.503 29.259 1.00 37.66 94 VAL A CA 1
ATOM 757 C C . VAL A 1 94 ? -23.740 -0.447 28.839 1.00 37.66 94 VAL A C 1
ATOM 759 O O . VAL A 1 94 ? -24.085 0.536 28.188 1.00 37.66 94 VAL A O 1
ATOM 762 N N . VAL A 1 95 ? -22.493 -0.684 29.208 1.00 44.16 95 VAL A N 1
ATOM 763 C CA . VAL A 1 95 ? -21.379 0.120 28.752 1.00 44.16 95 VAL A CA 1
ATOM 764 C C . VAL A 1 95 ? -20.944 -0.411 27.392 1.00 44.16 95 VAL A C 1
ATOM 766 O O . VAL A 1 95 ? -20.364 -1.492 27.264 1.00 44.16 95 VAL A O 1
ATOM 769 N N . GLU A 1 96 ? -21.284 0.347 26.359 1.00 38.59 96 GLU A N 1
ATOM 770 C CA . GLU A 1 96 ? -20.905 0.080 24.979 1.00 38.59 96 GLU A CA 1
ATOM 771 C C . GLU A 1 96 ? -19.601 0.844 24.717 1.00 38.59 96 GLU A C 1
ATOM 773 O O . GLU A 1 96 ? -19.615 2.034 24.432 1.00 38.59 96 GLU A O 1
ATOM 778 N N . GLY A 1 97 ? -18.469 0.165 24.920 1.00 34.78 97 GLY A N 1
ATOM 779 C CA . GLY A 1 97 ? -17.116 0.727 24.920 1.00 34.78 97 GLY A CA 1
ATOM 780 C C . GLY A 1 97 ? -16.826 1.788 23.853 1.00 34.78 97 GLY A C 1
ATOM 781 O O . GLY A 1 97 ? -16.534 1.436 22.707 1.00 34.78 97 GLY A O 1
ATOM 782 N N . ASP A 1 98 ? -16.867 3.066 24.236 1.00 35.44 98 ASP A N 1
ATOM 783 C CA . ASP A 1 98 ? -16.626 4.204 23.340 1.00 35.44 98 ASP A CA 1
ATOM 784 C C . ASP A 1 98 ? -15.126 4.414 23.116 1.00 35.44 98 ASP A C 1
ATOM 786 O O . ASP A 1 98 ? -14.348 4.471 24.069 1.00 35.44 98 ASP A O 1
ATOM 790 N N . ILE A 1 99 ? -14.710 4.592 21.861 1.00 41.53 99 ILE A N 1
ATOM 791 C CA . ILE A 1 99 ? -13.295 4.809 21.545 1.00 41.53 99 ILE A CA 1
ATOM 792 C C . ILE A 1 99 ? -12.859 6.201 22.007 1.00 41.53 99 ILE A C 1
ATOM 794 O O . ILE A 1 99 ? -13.404 7.197 21.534 1.00 41.53 99 ILE A O 1
ATOM 798 N N . THR A 1 100 ? -11.883 6.297 22.914 1.00 35.41 100 THR A N 1
ATOM 799 C CA . THR A 1 100 ? -11.455 7.593 23.474 1.00 35.41 100 THR A CA 1
ATOM 800 C C . THR A 1 100 ? -10.134 8.122 22.908 1.00 35.41 100 THR A C 1
ATOM 802 O O . THR A 1 100 ? -10.092 9.305 22.566 1.00 35.41 100 THR A O 1
ATOM 805 N N . LYS A 1 101 ? -9.060 7.319 22.766 1.00 42.22 101 LYS A N 1
ATOM 806 C CA . LYS A 1 101 ? -7.724 7.796 22.308 1.00 42.22 101 LYS A CA 1
ATOM 807 C C . LYS A 1 101 ? -6.865 6.713 21.619 1.00 42.22 101 LYS A C 1
ATOM 809 O O . LYS A 1 101 ? -7.092 5.525 21.827 1.00 42.22 101 LYS A O 1
ATOM 814 N N . PHE A 1 102 ? -5.855 7.137 20.843 1.00 45.50 102 PHE A N 1
ATOM 815 C CA . PHE A 1 102 ? -4.807 6.292 20.237 1.00 45.50 102 PHE A CA 1
ATOM 816 C C . PHE A 1 102 ? -3.474 6.472 20.986 1.00 45.50 102 PHE A C 1
ATOM 818 O O . PHE A 1 102 ? -3.037 7.605 21.176 1.00 45.50 102 PHE A O 1
ATOM 825 N N . HIS A 1 103 ? -2.809 5.380 21.377 1.00 39.69 103 HIS A N 1
ATOM 826 C CA . HIS A 1 103 ? -1.489 5.413 22.030 1.00 39.69 103 HIS A CA 1
ATOM 827 C C . HIS A 1 103 ? -0.594 4.243 21.577 1.00 39.69 103 HIS A C 1
ATOM 829 O O . HIS A 1 103 ? -1.098 3.141 21.358 1.00 39.69 103 HIS A O 1
ATOM 835 N N . ASP A 1 104 ? 0.727 4.459 21.504 1.00 38.38 104 ASP A N 1
ATOM 836 C CA . ASP A 1 104 ? 1.746 3.389 21.455 1.00 38.38 104 ASP A CA 1
ATOM 837 C C . ASP A 1 104 ? 2.218 3.007 22.885 1.00 38.38 104 ASP A C 1
ATOM 839 O O . ASP A 1 104 ? 1.837 3.661 23.856 1.00 38.38 104 ASP A O 1
ATOM 843 N N . LYS A 1 105 ? 3.018 1.930 23.022 1.00 37.91 105 LYS A N 1
ATOM 844 C CA . LYS A 1 105 ? 3.460 1.161 24.211 1.00 37.91 105 LYS A CA 1
ATOM 845 C C . LYS A 1 105 ? 3.779 1.947 25.494 1.00 37.91 105 LYS A C 1
ATOM 847 O O . LYS A 1 105 ? 3.794 1.324 26.551 1.00 37.91 105 LYS A O 1
ATOM 852 N N . LEU A 1 106 ? 4.017 3.255 25.421 1.00 33.50 106 LEU A N 1
ATOM 853 C CA . LEU A 1 106 ? 4.416 4.126 26.534 1.00 33.50 106 LEU A CA 1
ATOM 854 C C . LEU A 1 106 ? 3.574 5.414 26.665 1.00 33.50 106 LEU A C 1
ATOM 856 O O . LEU A 1 106 ? 3.937 6.294 27.435 1.00 33.50 106 LEU A O 1
ATOM 860 N N . GLY A 1 107 ? 2.469 5.558 25.923 1.00 39.91 107 GLY A N 1
ATOM 861 C CA . GLY A 1 107 ? 1.651 6.782 25.940 1.00 39.91 107 GLY A CA 1
ATOM 862 C C . GLY A 1 107 ? 2.239 7.955 25.142 1.00 39.91 107 GLY A C 1
ATOM 863 O O . GLY A 1 107 ? 1.628 9.020 25.092 1.00 39.91 107 GLY A O 1
ATOM 864 N N . ASN A 1 108 ? 3.378 7.751 24.476 1.00 36.22 108 ASN A N 1
ATOM 865 C CA . ASN A 1 108 ? 4.025 8.751 23.630 1.00 36.22 108 ASN A CA 1
ATOM 866 C C . ASN A 1 108 ? 3.425 8.788 22.216 1.00 36.22 108 ASN A C 1
ATOM 868 O O . ASN A 1 108 ? 2.880 7.800 21.717 1.00 36.22 108 ASN A O 1
ATOM 872 N N . VAL A 1 109 ? 3.551 9.955 21.581 1.00 42.34 109 VAL A N 1
ATOM 873 C CA . VAL A 1 109 ? 3.227 10.196 20.172 1.00 42.34 109 VAL A CA 1
ATOM 874 C C . VAL A 1 109 ? 4.191 9.373 19.311 1.00 42.34 109 VAL A C 1
ATOM 876 O O . VAL A 1 109 ? 5.392 9.588 19.379 1.00 42.34 109 VAL A O 1
ATOM 879 N N . VAL A 1 110 ? 3.627 8.405 18.584 1.00 46.28 110 VAL A N 1
ATOM 880 C CA . VAL A 1 110 ? 4.176 7.592 17.479 1.00 46.28 110 VAL A CA 1
ATOM 881 C C . VAL A 1 110 ? 5.637 7.898 17.102 1.00 46.28 110 VAL A C 1
ATOM 883 O O . VAL A 1 110 ? 5.907 8.907 16.456 1.00 46.28 110 VAL A O 1
ATOM 886 N N . ASP A 1 111 ? 6.559 6.995 17.446 1.00 47.91 111 ASP A N 1
ATOM 887 C CA . ASP A 1 111 ? 7.943 7.016 16.954 1.00 47.91 111 ASP A CA 1
ATOM 888 C C . ASP A 1 111 ? 8.014 6.180 15.662 1.00 47.91 111 ASP A C 1
ATOM 890 O O . ASP A 1 111 ? 8.005 4.947 15.692 1.00 47.91 111 ASP A O 1
ATOM 894 N N . GLY A 1 112 ? 7.952 6.846 14.508 1.00 59.69 112 GLY A N 1
ATOM 895 C CA . GLY A 1 112 ? 7.931 6.211 13.188 1.00 59.69 112 GLY A CA 1
ATOM 896 C C . GLY A 1 112 ? 8.101 7.233 12.066 1.00 59.69 112 GLY A C 1
ATOM 897 O O . GLY A 1 112 ? 7.714 8.392 12.210 1.00 59.69 112 GLY A O 1
ATOM 898 N N . ASN A 1 113 ? 8.687 6.822 10.938 1.00 70.75 113 ASN A N 1
ATOM 899 C CA . ASN A 1 113 ? 8.912 7.723 9.803 1.00 70.75 113 ASN A CA 1
ATOM 900 C C . ASN A 1 113 ? 7.634 7.970 8.988 1.00 70.75 113 ASN A C 1
ATOM 902 O O . ASN A 1 1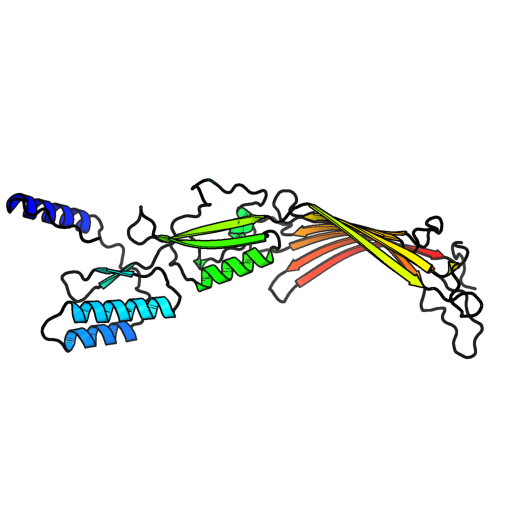13 ? 7.597 8.895 8.178 1.00 70.75 113 ASN A O 1
ATOM 906 N N . THR A 1 114 ? 6.596 7.148 9.164 1.00 79.38 114 THR A N 1
ATOM 907 C CA . THR A 1 114 ? 5.325 7.241 8.436 1.00 79.38 114 THR A CA 1
ATOM 908 C C . THR A 1 114 ? 4.434 8.360 8.967 1.00 79.38 114 THR A C 1
ATOM 910 O O . THR A 1 114 ? 4.220 8.501 10.167 1.00 79.38 114 THR A O 1
ATOM 913 N N . SER A 1 115 ? 3.833 9.126 8.055 1.00 80.06 115 SER A N 1
ATOM 914 C CA . SER A 1 115 ? 2.881 10.179 8.408 1.00 80.06 115 SER A CA 1
ATOM 915 C C . SER A 1 115 ? 1.626 9.608 9.081 1.00 80.06 115 SER A C 1
ATOM 917 O O . SER A 1 115 ? 0.965 8.721 8.537 1.00 80.06 115 SER A O 1
ATOM 919 N N . ILE A 1 116 ? 1.241 10.178 10.227 1.00 77.31 116 ILE A N 1
ATOM 920 C CA . ILE A 1 116 ? 0.023 9.799 10.965 1.00 77.31 116 ILE A CA 1
ATOM 921 C C . ILE A 1 116 ? -1.226 9.987 10.096 1.00 77.31 116 ILE A C 1
ATOM 923 O O . ILE A 1 116 ? -2.094 9.118 10.069 1.00 77.31 116 ILE A O 1
ATOM 927 N N . SER A 1 117 ? -1.276 11.051 9.288 1.00 80.12 117 SER A N 1
ATOM 928 C CA . SER A 1 117 ? -2.394 11.316 8.376 1.00 80.12 117 SER A CA 1
ATOM 929 C C . SER A 1 117 ? -2.617 10.177 7.375 1.00 80.12 117 SER A C 1
ATOM 931 O O . SER A 1 117 ? -3.752 9.935 6.958 1.00 80.12 117 SER A O 1
ATOM 933 N N . LEU A 1 118 ? -1.554 9.454 6.994 1.00 82.00 118 LEU A N 1
ATOM 934 C CA . LEU A 1 118 ? -1.651 8.298 6.102 1.00 82.00 118 LEU A CA 1
ATOM 935 C C . LEU A 1 118 ? -2.299 7.107 6.814 1.00 82.00 118 LEU A C 1
ATOM 937 O O . LEU A 1 118 ? -3.150 6.438 6.234 1.00 82.00 118 LEU A O 1
ATOM 941 N N . ILE A 1 119 ? -1.938 6.878 8.076 1.00 79.81 119 ILE A N 1
ATOM 942 C CA . ILE A 1 119 ? -2.518 5.818 8.906 1.00 79.81 119 ILE A CA 1
ATOM 943 C C . ILE A 1 119 ? -3.995 6.133 9.183 1.00 79.81 119 ILE A C 1
ATOM 945 O O . ILE A 1 119 ? -4.867 5.309 8.903 1.00 79.81 119 ILE A O 1
ATOM 949 N N . ASP A 1 120 ? -4.302 7.357 9.614 1.00 80.81 120 ASP A N 1
ATOM 950 C CA . ASP A 1 120 ? -5.664 7.819 9.912 1.00 80.81 120 ASP A CA 1
ATOM 951 C C . ASP A 1 120 ? -6.602 7.751 8.702 1.00 80.81 120 ASP A C 1
ATOM 953 O O . ASP A 1 120 ? -7.819 7.542 8.833 1.00 80.81 120 ASP A O 1
ATOM 957 N N . ARG A 1 121 ? -6.060 7.935 7.493 1.00 84.00 121 ARG A N 1
ATOM 958 C CA . ARG A 1 121 ? -6.810 7.778 6.243 1.00 84.00 121 ARG A CA 1
ATOM 959 C C . ARG A 1 121 ? -7.334 6.352 6.077 1.00 84.00 121 ARG A C 1
ATOM 961 O O . ARG A 1 121 ? -8.490 6.199 5.673 1.00 84.00 121 ARG A O 1
ATOM 968 N N . GLU A 1 122 ? -6.516 5.356 6.404 1.00 83.88 122 GLU A N 1
ATOM 969 C CA . GLU A 1 122 ? -6.824 3.931 6.237 1.00 83.88 122 GLU A CA 1
ATOM 970 C C . GLU A 1 122 ? -7.685 3.353 7.372 1.00 83.88 122 GLU A C 1
ATOM 972 O O . GLU A 1 122 ? -8.306 2.296 7.209 1.00 83.88 122 GLU A O 1
ATOM 977 N N . LEU A 1 123 ? -7.791 4.057 8.505 1.00 83.81 123 LEU A N 1
ATOM 978 C CA . LEU A 1 123 ? -8.647 3.639 9.611 1.00 83.81 123 LEU A CA 1
ATOM 979 C C . LEU A 1 123 ? -10.149 3.713 9.251 1.00 83.81 123 LEU A C 1
ATOM 981 O O . LEU A 1 123 ? -10.628 4.731 8.723 1.00 83.81 123 LEU A O 1
ATOM 985 N N . PRO A 1 124 ? -10.931 2.656 9.560 1.00 85.06 124 PRO A N 1
ATOM 986 C CA . PRO A 1 124 ? -12.382 2.657 9.416 1.00 85.06 124 PRO A CA 1
ATOM 987 C C . PRO A 1 124 ? -13.046 3.751 10.253 1.00 85.06 124 PRO A C 1
ATOM 989 O O . PRO A 1 124 ? -12.607 4.069 11.357 1.00 85.06 124 PRO A O 1
ATOM 992 N N . ARG A 1 125 ? -14.171 4.287 9.766 1.00 81.06 125 ARG A N 1
ATOM 993 C CA . ARG A 1 125 ? -14.935 5.309 10.503 1.00 81.06 125 ARG A CA 1
ATOM 994 C C . ARG A 1 125 ? -15.451 4.799 11.852 1.00 81.06 125 ARG A C 1
ATOM 996 O O . ARG A 1 125 ? -15.542 5.605 12.767 1.00 81.06 125 ARG A O 1
ATOM 1003 N N . GLN A 1 126 ? -15.723 3.495 11.984 1.00 75.69 126 GLN A N 1
ATOM 1004 C CA . GLN A 1 126 ? -16.160 2.893 13.250 1.00 75.69 126 GLN A CA 1
ATOM 1005 C C . GLN A 1 126 ? -15.083 2.918 14.342 1.00 75.69 126 GLN A C 1
ATOM 1007 O O . GLN A 1 126 ? -15.420 2.767 15.506 1.00 75.69 126 GLN A O 1
ATOM 1012 N N . LEU A 1 127 ? -13.803 3.100 13.986 1.00 74.56 127 LEU A N 1
ATOM 1013 C CA . LEU A 1 127 ? -12.720 3.229 14.964 1.00 74.56 127 LEU A CA 1
ATOM 1014 C C . LEU A 1 127 ? -12.454 4.681 15.390 1.00 74.56 127 LEU A C 1
ATOM 1016 O O . LEU A 1 127 ? -11.482 4.952 16.091 1.00 74.56 127 LEU A O 1
ATOM 1020 N N . ARG A 1 128 ? -13.279 5.636 14.945 1.00 71.69 128 ARG A N 1
ATOM 1021 C CA . ARG A 1 128 ? -13.138 7.040 15.338 1.00 71.69 128 ARG A CA 1
ATOM 1022 C C . ARG A 1 128 ? -13.694 7.272 16.739 1.00 71.69 128 ARG A C 1
ATOM 1024 O O . ARG A 1 128 ? -14.663 6.607 17.109 1.00 71.69 128 ARG A O 1
ATOM 1031 N N . PRO A 1 129 ? -13.168 8.273 17.466 1.00 67.31 129 PRO A N 1
ATOM 1032 C CA . PRO A 1 129 ? -13.693 8.601 18.776 1.00 67.31 129 PRO A CA 1
ATOM 1033 C C . PRO A 1 129 ? -15.205 8.853 18.775 1.00 67.31 129 PRO A C 1
ATOM 1035 O O . PRO A 1 129 ? -15.739 9.438 17.828 1.00 67.31 129 PRO A O 1
ATOM 1038 N N . GLY A 1 130 ? -15.887 8.379 19.819 1.00 66.50 130 GLY A N 1
ATOM 1039 C CA . GLY A 1 130 ? -17.347 8.473 19.968 1.00 66.50 130 GLY A CA 1
ATOM 1040 C C . GLY A 1 130 ? -18.163 7.396 19.240 1.00 66.50 130 GLY A C 1
ATOM 1041 O O . GLY A 1 130 ? -19.389 7.484 19.222 1.00 66.50 130 GLY A O 1
ATOM 1042 N N . HIS A 1 131 ? -17.504 6.406 18.631 1.00 69.25 131 HIS A N 1
ATOM 1043 C CA . HIS A 1 131 ? -18.147 5.187 18.139 1.00 69.25 131 HIS A CA 1
ATOM 1044 C C . HIS A 1 131 ? -17.821 4.008 19.057 1.00 69.25 131 HIS A C 1
ATOM 1046 O O . HIS A 1 131 ? -16.746 3.950 19.660 1.00 69.25 131 HIS A O 1
ATOM 1052 N N . ILE A 1 132 ? -18.742 3.049 19.095 1.00 71.38 132 ILE A N 1
ATOM 1053 C CA . ILE A 1 132 ? -18.616 1.826 19.884 1.00 71.38 132 ILE A CA 1
ATOM 1054 C C . ILE A 1 132 ? -17.634 0.883 19.195 1.00 71.38 132 ILE A C 1
ATOM 1056 O O . ILE A 1 132 ? -17.755 0.593 17.998 1.00 71.38 132 ILE A O 1
ATOM 1060 N N . TYR A 1 133 ? -16.663 0.391 19.959 1.00 72.69 133 TYR A N 1
ATOM 1061 C CA . TYR A 1 133 ? -15.650 -0.516 19.442 1.00 72.69 133 TYR A CA 1
ATOM 1062 C C . TYR A 1 133 ? -16.246 -1.860 19.002 1.00 72.69 133 TYR A C 1
ATOM 1064 O O . TYR A 1 133 ? -16.934 -2.538 19.763 1.00 72.69 133 TYR A O 1
ATOM 1072 N N . ASN A 1 134 ? -15.908 -2.276 17.780 1.00 78.19 134 ASN A N 1
ATOM 1073 C CA . ASN A 1 134 ? -16.248 -3.582 17.223 1.00 78.19 134 ASN A CA 1
ATOM 1074 C C . ASN A 1 134 ? -14.969 -4.277 16.722 1.00 78.19 134 ASN A C 1
ATOM 1076 O O . ASN A 1 134 ? -14.185 -3.685 15.972 1.00 78.19 134 ASN A O 1
ATOM 1080 N N . ASP A 1 135 ? -14.778 -5.546 17.087 1.00 78.06 135 ASP A N 1
ATOM 1081 C CA . ASP A 1 135 ? -13.635 -6.373 16.671 1.00 78.06 135 ASP A CA 1
ATOM 1082 C C . ASP A 1 135 ? -13.524 -6.497 15.139 1.00 78.06 135 ASP A C 1
ATOM 1084 O O . ASP A 1 135 ? -12.433 -6.446 14.570 1.00 78.06 135 ASP A O 1
ATOM 1088 N N . GLY A 1 136 ? -14.654 -6.556 14.430 1.00 82.44 136 GLY A N 1
ATOM 1089 C CA . GLY A 1 136 ? -14.703 -6.522 12.968 1.00 82.44 136 GLY A CA 1
ATOM 1090 C C . GLY A 1 136 ? -14.122 -5.232 12.379 1.00 82.44 136 GLY A C 1
ATOM 1091 O O . GLY A 1 136 ? -13.415 -5.279 11.370 1.00 82.44 136 GLY A O 1
ATOM 1092 N N . ALA A 1 137 ? -14.341 -4.086 13.032 1.00 82.38 137 ALA A N 1
ATOM 1093 C CA . ALA A 1 137 ? -13.718 -2.824 12.635 1.00 82.38 137 ALA A CA 1
ATOM 1094 C C . ALA A 1 137 ? -12.206 -2.831 12.917 1.00 82.38 137 ALA A C 1
ATOM 1096 O O . ALA A 1 137 ? -11.431 -2.365 12.081 1.00 82.38 137 ALA A O 1
ATOM 1097 N N . GLY A 1 138 ? -11.779 -3.430 14.035 1.00 82.12 138 GLY A N 1
ATOM 1098 C CA . GLY A 1 138 ? -10.366 -3.681 14.340 1.00 82.12 138 GLY A CA 1
ATOM 1099 C C . GLY A 1 138 ? -9.676 -4.532 13.269 1.00 82.12 138 GLY A C 1
ATOM 1100 O O . GLY A 1 138 ? -8.650 -4.135 12.717 1.00 82.12 138 GLY A O 1
ATOM 1101 N N . LYS A 1 139 ? -10.286 -5.659 12.885 1.00 86.94 139 LYS A N 1
ATOM 1102 C CA . LYS A 1 139 ? -9.803 -6.541 11.807 1.00 86.94 139 LYS A CA 1
ATOM 1103 C C . LYS A 1 139 ? -9.762 -5.845 10.448 1.00 86.94 139 LYS A C 1
ATOM 1105 O O . LYS A 1 139 ? -8.819 -6.039 9.681 1.00 86.94 139 LYS A O 1
ATOM 1110 N N . GLN A 1 140 ? -10.756 -5.013 10.142 1.00 88.31 140 GLN A N 1
ATOM 1111 C CA . GLN A 1 140 ? -10.757 -4.232 8.907 1.00 88.31 140 GLN A CA 1
ATOM 1112 C C . GLN A 1 140 ? -9.626 -3.195 8.891 1.00 88.31 140 GLN A C 1
ATOM 1114 O O . GLN A 1 140 ? -9.002 -3.002 7.848 1.00 88.31 140 GLN A O 1
ATOM 1119 N N . ALA A 1 141 ? -9.336 -2.561 10.030 1.00 86.06 141 ALA A N 1
ATOM 1120 C CA . ALA A 1 141 ? -8.208 -1.646 10.164 1.00 86.06 141 ALA A CA 1
ATOM 1121 C C . ALA A 1 141 ? -6.871 -2.361 9.961 1.00 86.06 141 ALA A C 1
ATOM 1123 O O . ALA A 1 141 ? -6.060 -1.889 9.168 1.00 86.06 141 ALA A O 1
ATOM 1124 N N . LEU A 1 142 ? -6.687 -3.534 10.584 1.00 87.19 142 LEU A N 1
ATOM 1125 C CA . LEU A 1 142 ? -5.516 -4.388 10.360 1.00 87.19 142 LEU A CA 1
ATOM 1126 C C . LEU A 1 142 ? -5.317 -4.665 8.868 1.00 87.19 142 LEU A C 1
ATOM 1128 O O . LEU A 1 142 ? -4.242 -4.415 8.339 1.00 87.19 142 LEU A O 1
ATOM 1132 N N . LYS A 1 143 ? -6.373 -5.092 8.167 1.00 89.94 143 LYS A N 1
ATOM 1133 C CA . LYS A 1 143 ? -6.315 -5.389 6.728 1.00 89.94 143 LYS A CA 1
ATOM 1134 C C . LYS A 1 143 ? -5.982 -4.163 5.870 1.00 89.94 143 LYS A C 1
ATOM 1136 O O . LYS A 1 143 ? -5.259 -4.287 4.885 1.00 89.94 143 LYS A O 1
ATOM 1141 N N . ASN A 1 144 ? -6.525 -2.991 6.202 1.00 88.62 144 ASN A N 1
ATOM 1142 C CA . ASN A 1 144 ? -6.242 -1.763 5.457 1.00 88.62 144 ASN A CA 1
ATOM 1143 C C . ASN A 1 144 ? -4.784 -1.319 5.659 1.00 88.62 144 ASN A C 1
ATOM 1145 O O . ASN A 1 144 ? -4.102 -1.019 4.681 1.00 88.62 144 ASN A O 1
ATOM 1149 N N . ILE A 1 145 ? -4.289 -1.339 6.900 1.00 85.75 145 ILE A N 1
ATOM 1150 C CA . ILE A 1 145 ? -2.907 -0.962 7.230 1.00 85.75 145 ILE A CA 1
ATOM 1151 C C . ILE A 1 145 ? -1.914 -1.972 6.642 1.00 85.75 145 ILE A C 1
ATOM 1153 O O . ILE A 1 145 ? -0.907 -1.567 6.067 1.00 85.75 145 ILE A O 1
ATOM 1157 N N . ASP A 1 146 ? -2.218 -3.269 6.700 1.00 87.62 146 ASP A N 1
ATOM 1158 C CA . ASP A 1 146 ? -1.409 -4.329 6.085 1.00 87.62 146 ASP A CA 1
ATOM 1159 C C . ASP A 1 146 ? -1.294 -4.140 4.564 1.00 87.62 146 ASP A C 1
ATOM 1161 O O . ASP A 1 146 ? -0.209 -4.212 3.990 1.00 87.62 146 ASP A O 1
ATOM 1165 N N . SER A 1 147 ? -2.387 -3.729 3.909 1.00 88.75 147 SER A N 1
ATOM 1166 C CA . SER A 1 147 ? -2.377 -3.410 2.475 1.00 88.75 147 SER A CA 1
ATOM 1167 C C . SER A 1 147 ? -1.479 -2.220 2.095 1.00 88.75 147 SER A C 1
ATOM 1169 O O . SER A 1 147 ? -1.196 -2.003 0.909 1.00 88.75 147 SER A O 1
ATOM 1171 N N . LEU A 1 148 ? -1.002 -1.437 3.074 1.00 85.81 148 LEU A N 1
ATOM 1172 C CA . LEU A 1 148 ? 0.009 -0.417 2.821 1.00 85.81 148 LEU A CA 1
ATOM 1173 C C . LEU A 1 148 ? 1.382 -1.025 2.517 1.00 85.81 148 LEU A C 1
ATOM 1175 O O . LEU A 1 148 ? 2.145 -0.388 1.794 1.00 85.81 148 LEU A O 1
ATOM 1179 N N . GLY A 1 149 ? 1.689 -2.227 3.017 1.00 86.69 149 GLY A N 1
ATOM 1180 C CA . GLY A 1 149 ? 2.990 -2.878 2.829 1.00 86.69 149 GLY A CA 1
ATOM 1181 C C . GLY A 1 149 ? 4.162 -2.120 3.468 1.00 86.69 149 GLY A C 1
ATOM 1182 O O . GLY A 1 149 ? 5.304 -2.280 3.043 1.00 86.69 149 GLY A O 1
ATOM 1183 N N . LEU A 1 150 ? 3.875 -1.250 4.443 1.00 84.06 150 LEU A N 1
ATOM 1184 C CA . LEU A 1 150 ? 4.857 -0.412 5.142 1.00 84.06 150 LEU A CA 1
ATOM 1185 C C . LEU A 1 150 ? 5.271 -0.976 6.503 1.00 84.06 150 LEU A C 1
ATOM 1187 O O . LEU A 1 150 ? 6.271 -0.532 7.057 1.00 84.06 150 LEU A O 1
ATOM 1191 N N . PHE A 1 151 ? 4.514 -1.928 7.049 1.00 83.88 151 PHE A N 1
ATOM 1192 C CA . PHE A 1 151 ? 4.667 -2.397 8.422 1.00 83.88 151 PHE A CA 1
ATOM 1193 C C . PHE A 1 151 ? 4.916 -3.902 8.456 1.00 83.88 151 PHE A C 1
ATOM 1195 O O . PHE A 1 151 ? 4.235 -4.658 7.773 1.00 83.88 151 PHE A O 1
ATOM 1202 N N . SER A 1 152 ? 5.887 -4.318 9.264 1.00 80.00 152 SER A N 1
ATOM 1203 C CA . SER A 1 152 ? 6.243 -5.718 9.509 1.00 80.00 152 SER A CA 1
ATOM 1204 C C . SER A 1 152 ? 5.421 -6.344 10.635 1.00 80.00 152 SER A C 1
ATOM 1206 O O . SER A 1 152 ? 5.232 -7.557 10.683 1.00 80.00 152 SER A O 1
ATOM 1208 N N . THR A 1 153 ? 4.942 -5.534 11.580 1.00 77.25 153 THR A N 1
ATOM 1209 C CA . THR A 1 153 ? 4.088 -5.986 12.683 1.00 77.25 153 THR A CA 1
ATOM 1210 C C . THR A 1 153 ? 3.003 -4.955 12.928 1.00 77.25 153 THR A C 1
ATOM 1212 O O . THR A 1 153 ? 3.289 -3.764 13.048 1.00 77.25 153 THR A O 1
ATOM 1215 N N . ILE A 1 154 ? 1.761 -5.425 13.001 1.00 79.19 154 ILE A N 1
ATOM 1216 C CA . ILE A 1 154 ? 0.578 -4.605 13.241 1.00 79.19 154 ILE A CA 1
ATOM 1217 C C . ILE A 1 154 ? -0.220 -5.303 14.340 1.00 79.19 154 ILE A C 1
ATOM 1219 O O . ILE A 1 154 ? -0.695 -6.422 14.152 1.00 79.19 154 ILE A O 1
ATOM 1223 N N . GLU A 1 155 ? -0.370 -4.654 15.489 1.00 77.25 155 GLU A N 1
ATOM 1224 C CA . GLU A 1 155 ? -1.180 -5.165 16.595 1.00 77.25 155 GLU A CA 1
ATOM 1225 C C . GLU A 1 155 ? -2.237 -4.137 16.980 1.00 77.25 155 GLU A C 1
ATOM 1227 O O . GLU A 1 155 ? -1.924 -2.972 17.212 1.00 77.25 155 GLU A O 1
ATOM 1232 N N . VAL A 1 156 ? -3.486 -4.576 17.112 1.00 78.12 156 VAL A N 1
ATOM 1233 C CA . VAL A 1 156 ? -4.579 -3.757 17.647 1.00 78.12 156 VAL A CA 1
ATOM 1234 C C . VAL A 1 156 ? -4.924 -4.299 19.026 1.00 78.12 156 VAL A C 1
ATOM 1236 O O . VAL A 1 156 ? -5.295 -5.461 19.165 1.00 78.12 156 VAL A O 1
ATOM 1239 N N . GLN A 1 157 ? -4.771 -3.464 20.050 1.00 73.81 157 GLN A N 1
ATOM 1240 C CA . GLN A 1 157 ? -5.030 -3.809 21.443 1.00 73.81 157 GLN A CA 1
ATOM 1241 C C . GLN A 1 157 ? -6.126 -2.889 21.994 1.00 73.81 157 GLN A C 1
ATOM 1243 O O . GLN A 1 157 ? -5.833 -1.739 22.335 1.00 73.81 157 GLN A O 1
ATOM 1248 N N . PRO A 1 158 ? -7.380 -3.362 22.096 1.00 73.69 158 PRO A N 1
ATOM 1249 C CA . PRO A 1 158 ? -8.396 -2.658 22.860 1.00 73.69 158 PRO A CA 1
ATOM 1250 C C . PRO A 1 158 ? -8.074 -2.772 24.354 1.00 73.69 158 PRO A C 1
ATOM 1252 O O . PRO A 1 158 ? -7.732 -3.844 24.858 1.00 73.69 158 PRO A O 1
ATOM 1255 N N . ARG A 1 159 ? -8.158 -1.656 25.071 1.00 70.50 159 ARG A N 1
ATOM 1256 C CA . ARG A 1 159 ? -7.951 -1.564 26.518 1.00 70.50 159 ARG A CA 1
ATOM 1257 C C . ARG A 1 159 ? -9.097 -0.763 27.127 1.00 70.50 159 ARG A C 1
ATOM 1259 O O . ARG A 1 159 ? -9.502 0.215 26.515 1.00 70.50 159 ARG A O 1
ATOM 1266 N N . PRO A 1 160 ? -9.630 -1.132 28.297 1.00 68.50 160 PRO A N 1
ATOM 1267 C CA . PRO A 1 160 ? -10.593 -0.278 28.984 1.00 68.50 160 PRO A CA 1
ATOM 1268 C C . PRO A 1 160 ? -9.939 1.066 29.344 1.00 68.50 160 PRO A C 1
ATOM 1270 O O . PRO A 1 160 ? -8.768 1.107 29.723 1.00 68.50 160 PRO A O 1
ATOM 1273 N N . ASP A 1 161 ? -10.679 2.159 29.181 1.00 68.12 161 ASP A N 1
ATOM 1274 C CA . ASP A 1 161 ? -10.259 3.492 29.610 1.00 68.12 161 ASP A CA 1
ATOM 1275 C C . ASP A 1 161 ? -10.441 3.607 31.130 1.00 68.12 161 ASP A C 1
ATOM 1277 O O . ASP A 1 161 ? -11.550 3.466 31.641 1.00 68.12 161 ASP A O 1
ATOM 1281 N N . GLU A 1 162 ? -9.359 3.855 31.869 1.00 68.69 162 GLU A N 1
ATOM 1282 C CA . GLU A 1 162 ? -9.422 4.041 33.325 1.00 68.69 162 GLU A CA 1
ATOM 1283 C C . GLU A 1 162 ? -10.020 5.404 33.712 1.00 68.69 162 GLU A C 1
ATOM 1285 O O . GLU A 1 162 ? -10.508 5.569 34.829 1.00 68.69 162 GLU A O 1
ATOM 1290 N N . THR A 1 163 ? -10.005 6.383 32.796 1.00 64.00 163 THR A N 1
ATOM 1291 C CA . THR A 1 163 ? -10.469 7.754 33.067 1.00 64.00 163 THR A CA 1
ATOM 1292 C C . THR A 1 163 ? -11.954 7.962 32.791 1.00 64.00 163 THR A C 1
ATOM 1294 O O . THR A 1 163 ? -12.593 8.760 33.474 1.00 64.00 163 THR A O 1
ATOM 1297 N N . ASN A 1 164 ? -12.521 7.225 31.835 1.00 60.19 164 ASN A N 1
ATOM 1298 C CA . ASN A 1 164 ? -13.944 7.262 31.513 1.00 60.19 164 ASN A CA 1
ATOM 1299 C C . ASN A 1 164 ? -14.558 5.903 31.825 1.00 60.19 164 ASN A C 1
ATOM 1301 O O . ASN A 1 164 ? -14.218 4.916 31.174 1.00 60.19 164 ASN A O 1
ATOM 1305 N N . GLN A 1 165 ? -15.482 5.851 32.791 1.00 57.28 165 GLN A N 1
ATOM 1306 C CA . GLN A 1 165 ? -16.216 4.624 33.095 1.00 57.28 165 GLN A CA 1
ATOM 1307 C C . GLN A 1 165 ? -16.955 4.159 31.841 1.00 57.28 165 GLN A C 1
ATOM 1309 O O . GLN A 1 165 ? -17.943 4.750 31.416 1.00 57.28 165 GLN A O 1
ATOM 1314 N N . GLY A 1 166 ? -16.411 3.109 31.234 1.00 60.72 166 GLY A N 1
ATOM 1315 C CA . GLY A 1 166 ? -16.948 2.511 30.031 1.00 60.72 166 GLY A CA 1
ATOM 1316 C C . GLY A 1 166 ? -16.432 3.010 28.689 1.00 60.72 166 GLY A C 1
ATOM 1317 O O . GLY A 1 166 ? -16.986 2.646 27.654 1.00 60.72 166 GLY A O 1
ATOM 1318 N N . GLY A 1 167 ? -15.348 3.781 28.681 1.00 63.78 167 GLY A N 1
ATOM 1319 C CA . GLY A 1 167 ? -14.557 3.997 27.471 1.00 63.78 167 GLY A CA 1
ATOM 1320 C C . GLY A 1 167 ? -13.661 2.795 27.152 1.00 63.78 167 GLY A C 1
ATOM 1321 O O . GLY A 1 167 ? -13.278 2.021 28.032 1.00 63.78 167 GLY A O 1
ATOM 1322 N N . VAL A 1 168 ? -13.291 2.649 25.884 1.00 66.62 168 VAL A N 1
ATOM 1323 C CA . VAL A 1 168 ? -12.295 1.690 25.392 1.00 66.62 168 VAL A CA 1
ATOM 1324 C C . VAL A 1 168 ? -11.239 2.453 24.601 1.00 66.62 168 VAL A C 1
ATOM 1326 O O . VAL A 1 168 ? -11.510 3.071 23.584 1.00 66.62 168 VAL A O 1
ATOM 1329 N N . ILE A 1 169 ? -9.989 2.388 25.022 1.00 68.25 169 ILE A N 1
ATOM 1330 C CA . ILE A 1 169 ? -8.842 2.915 24.288 1.00 68.25 169 ILE A CA 1
ATOM 1331 C C . ILE A 1 169 ? -8.374 1.846 23.302 1.00 68.25 169 ILE A C 1
ATOM 1333 O O . ILE A 1 169 ? -7.998 0.742 23.695 1.00 68.25 169 ILE A O 1
ATOM 1337 N N . VAL A 1 170 ? -8.356 2.169 22.010 1.00 70.94 170 VAL A N 1
ATOM 1338 C CA . VAL A 1 170 ? -7.849 1.262 20.973 1.00 70.94 170 VAL A CA 1
ATOM 1339 C C . VAL A 1 170 ? -6.427 1.676 20.622 1.00 70.94 170 VAL A C 1
ATOM 1341 O O . VAL A 1 170 ? -6.199 2.650 19.908 1.00 70.94 170 VAL A O 1
ATOM 1344 N N . ALA A 1 171 ? -5.453 0.925 21.131 1.00 71.56 171 ALA A N 1
ATOM 1345 C CA . ALA A 1 171 ? -4.045 1.135 20.824 1.00 71.56 171 ALA A CA 1
ATOM 1346 C C . ALA A 1 171 ? -3.654 0.333 19.577 1.00 71.56 171 ALA A C 1
ATOM 1348 O O . ALA A 1 171 ? -3.822 -0.886 19.550 1.00 71.56 171 ALA A O 1
ATOM 1349 N N . ILE A 1 172 ? -3.112 0.999 18.557 1.00 73.38 172 ILE A N 1
ATOM 1350 C CA . ILE A 1 172 ? -2.568 0.343 17.362 1.00 73.38 172 ILE A CA 1
ATOM 1351 C C . ILE A 1 172 ? -1.052 0.458 17.424 1.00 73.38 172 ILE A C 1
ATOM 1353 O O . ILE A 1 172 ? -0.505 1.555 17.352 1.00 73.38 172 ILE A O 1
ATOM 1357 N N . LYS A 1 173 ? -0.380 -0.679 17.574 1.00 73.25 173 LYS A N 1
ATOM 1358 C CA . LYS A 1 173 ? 1.078 -0.763 17.588 1.00 73.25 173 LYS A CA 1
ATOM 1359 C C . LYS A 1 173 ? 1.554 -1.154 16.205 1.00 73.25 173 LYS A C 1
ATOM 1361 O O . LYS A 1 173 ? 1.107 -2.160 15.652 1.00 73.25 173 LYS A O 1
ATOM 1366 N N . LEU A 1 174 ? 2.472 -0.363 15.676 1.00 75.00 174 LEU A N 1
ATOM 1367 C CA . LEU A 1 174 ? 3.010 -0.522 14.337 1.00 75.00 174 LEU A CA 1
ATOM 1368 C C . LEU A 1 174 ? 4.523 -0.659 14.429 1.00 75.00 174 LEU A C 1
ATOM 1370 O O . LEU A 1 174 ? 5.178 0.094 15.143 1.00 75.00 174 LEU A O 1
ATOM 1374 N N . LYS A 1 175 ? 5.077 -1.621 13.698 1.00 79.50 175 LYS A N 1
ATOM 1375 C CA . LYS A 1 175 ? 6.515 -1.733 13.461 1.00 79.50 175 LYS A CA 1
ATOM 1376 C C . LYS A 1 175 ? 6.755 -1.580 11.970 1.00 79.50 175 LYS A C 1
ATOM 1378 O O . LYS A 1 175 ? 6.245 -2.386 11.196 1.00 79.50 175 LYS A O 1
ATOM 1383 N N . GLU A 1 176 ? 7.498 -0.559 11.563 1.00 76.38 176 GLU A N 1
ATOM 1384 C CA . GLU A 1 176 ? 7.800 -0.315 10.148 1.00 76.38 176 GLU A CA 1
ATOM 1385 C C . GLU A 1 176 ? 8.673 -1.432 9.550 1.00 76.38 176 GLU A C 1
ATOM 1387 O O . GLU A 1 176 ? 9.368 -2.167 10.259 1.00 76.38 176 GLU A O 1
ATOM 1392 N N . HIS A 1 177 ? 8.569 -1.612 8.236 1.00 80.94 177 HIS A N 1
ATOM 1393 C CA . HIS A 1 177 ? 9.520 -2.388 7.449 1.00 80.94 177 HIS A CA 1
ATOM 1394 C C . HIS A 1 177 ? 10.800 -1.586 7.214 1.00 80.94 177 HIS A C 1
ATOM 1396 O O . HIS A 1 177 ? 10.781 -0.355 7.207 1.00 80.94 177 HIS A O 1
ATOM 1402 N N . ASP A 1 178 ? 11.892 -2.297 6.935 1.00 79.50 178 ASP A N 1
ATOM 1403 C CA . ASP A 1 178 ? 13.125 -1.666 6.481 1.00 79.50 178 ASP A CA 1
ATOM 1404 C C . ASP A 1 178 ? 12.855 -0.874 5.197 1.00 79.50 178 ASP A C 1
ATOM 1406 O O . ASP A 1 178 ? 12.337 -1.387 4.201 1.00 79.50 178 ASP A O 1
ATOM 1410 N N . THR A 1 179 ? 13.181 0.416 5.241 1.00 77.69 179 THR A N 1
ATOM 1411 C CA . THR A 1 179 ? 12.924 1.355 4.143 1.00 77.69 179 THR A CA 1
ATOM 1412 C C . THR A 1 179 ? 13.848 1.120 2.960 1.00 77.69 179 THR A C 1
ATOM 1414 O O . THR A 1 179 ? 13.517 1.511 1.848 1.00 77.69 179 THR A O 1
ATOM 1417 N N . ASN A 1 180 ? 14.996 0.482 3.175 1.00 83.75 180 ASN A N 1
ATOM 1418 C CA . ASN A 1 180 ? 15.981 0.189 2.147 1.00 83.75 180 ASN A CA 1
ATOM 1419 C C . ASN A 1 180 ? 16.123 -1.313 1.974 1.00 83.75 180 ASN A C 1
ATOM 1421 O O . ASN A 1 180 ? 16.366 -2.032 2.940 1.00 83.75 180 ASN A O 1
ATOM 1425 N N . SER A 1 181 ? 16.057 -1.770 0.730 1.00 83.44 181 SER A N 1
ATOM 1426 C CA . SER A 1 181 ? 16.461 -3.123 0.379 1.00 83.44 181 SER A CA 1
ATOM 1427 C C . SER A 1 181 ? 17.317 -3.107 -0.880 1.00 83.44 181 SER A C 1
ATOM 1429 O O . SER A 1 181 ? 17.115 -2.295 -1.784 1.00 83.44 181 SER A O 1
ATOM 1431 N N . ALA A 1 182 ? 18.295 -4.002 -0.918 1.00 83.50 182 ALA A N 1
ATOM 1432 C CA . ALA A 1 182 ? 19.078 -4.298 -2.103 1.00 83.50 182 ALA A CA 1
ATOM 1433 C C . ALA A 1 182 ? 18.943 -5.796 -2.373 1.00 83.50 182 ALA A C 1
ATOM 1435 O O . ALA A 1 182 ? 19.126 -6.606 -1.464 1.00 83.50 182 ALA A O 1
ATOM 1436 N N . GLN A 1 183 ? 18.586 -6.160 -3.599 1.00 82.94 183 GLN A N 1
ATOM 1437 C CA . GLN A 1 183 ? 18.469 -7.550 -4.023 1.00 82.94 183 GLN A CA 1
ATOM 1438 C C . GLN A 1 183 ? 19.429 -7.797 -5.177 1.00 82.94 183 GLN A C 1
ATOM 1440 O O . GLN A 1 183 ? 19.485 -7.019 -6.131 1.00 82.94 183 GLN A O 1
ATOM 1445 N N . VAL A 1 184 ? 20.172 -8.894 -5.080 1.00 82.44 184 VAL A N 1
ATOM 1446 C CA . VAL A 1 184 ? 21.090 -9.362 -6.115 1.00 82.44 184 VAL A CA 1
ATOM 1447 C C . VAL A 1 184 ? 20.615 -10.741 -6.546 1.00 82.44 184 VAL A C 1
ATOM 1449 O O . VAL A 1 184 ? 20.527 -11.650 -5.724 1.00 82.44 184 VAL A O 1
ATOM 1452 N N . ILE A 1 185 ? 20.281 -10.876 -7.823 1.00 84.12 185 ILE A N 1
ATOM 1453 C CA . ILE A 1 185 ? 19.875 -12.126 -8.463 1.00 84.12 185 ILE A CA 1
ATOM 1454 C C . ILE A 1 185 ? 20.979 -12.496 -9.446 1.00 84.12 185 ILE A C 1
ATOM 1456 O O . ILE A 1 185 ? 21.456 -11.630 -10.175 1.00 84.12 185 ILE A O 1
ATOM 1460 N N . THR A 1 186 ? 21.405 -13.754 -9.456 1.00 82.44 186 THR A N 1
ATOM 1461 C CA . THR A 1 186 ? 22.384 -14.272 -10.416 1.00 82.44 186 THR A CA 1
ATOM 1462 C C . THR A 1 186 ? 21.764 -15.427 -11.182 1.00 82.44 186 THR A C 1
ATOM 1464 O O . THR A 1 186 ? 21.194 -16.341 -10.590 1.00 82.44 186 THR A O 1
ATOM 1467 N N . ASP A 1 187 ? 21.886 -15.380 -12.501 1.00 80.19 187 ASP A N 1
ATOM 1468 C CA . ASP A 1 187 ? 21.280 -16.337 -13.419 1.00 80.19 187 ASP A CA 1
ATOM 1469 C C . ASP A 1 187 ? 22.368 -16.959 -14.293 1.00 80.19 187 ASP A C 1
ATOM 1471 O O . ASP A 1 187 ? 23.392 -16.341 -14.569 1.00 80.19 187 ASP A O 1
ATOM 1475 N N . TRP A 1 188 ? 22.170 -18.198 -14.734 1.00 76.31 188 TRP A N 1
ATOM 1476 C CA . TRP A 1 188 ? 23.124 -18.907 -15.588 1.00 76.31 188 TRP A CA 1
ATOM 1477 C C . TRP A 1 188 ? 22.382 -19.404 -16.818 1.00 76.31 188 TRP A C 1
ATOM 1479 O O . TRP A 1 188 ? 21.410 -20.151 -16.694 1.00 76.31 188 TRP A O 1
ATOM 1489 N N . SER A 1 189 ? 22.833 -19.000 -18.002 1.00 70.94 189 SER A N 1
ATOM 1490 C CA . SER A 1 189 ? 22.259 -19.457 -19.268 1.00 70.94 189 SER A CA 1
ATOM 1491 C C . SER A 1 189 ? 23.272 -20.278 -20.064 1.00 70.94 189 SER A C 1
ATOM 1493 O O . SER A 1 189 ? 24.479 -20.058 -19.966 1.00 70.94 189 SER A O 1
ATOM 1495 N N . ILE A 1 190 ? 22.780 -21.276 -20.806 1.00 71.31 190 ILE A N 1
ATOM 1496 C CA . ILE A 1 190 ? 23.590 -22.147 -21.665 1.00 71.31 190 ILE A CA 1
ATOM 1497 C C . ILE A 1 190 ? 23.133 -21.923 -23.102 1.00 71.31 190 ILE A C 1
ATOM 1499 O O . ILE A 1 190 ? 22.032 -22.331 -23.473 1.00 71.31 190 ILE A O 1
ATOM 1503 N N . VAL A 1 191 ? 23.975 -21.280 -23.908 1.00 64.25 191 VAL A N 1
ATOM 1504 C CA . VAL A 1 191 ? 23.683 -21.000 -25.320 1.00 64.25 191 VAL A CA 1
ATOM 1505 C C . VAL A 1 191 ? 24.328 -22.077 -26.204 1.00 64.25 191 VAL A C 1
ATOM 1507 O O . VAL A 1 191 ? 25.538 -22.281 -26.125 1.00 64.25 191 VAL A O 1
ATOM 1510 N N . PRO A 1 192 ? 23.579 -22.805 -27.050 1.00 61.06 192 PRO A N 1
ATOM 1511 C CA . PRO A 1 192 ? 24.167 -23.838 -27.901 1.00 61.06 192 PRO A CA 1
ATOM 1512 C C . PRO A 1 192 ? 25.248 -23.244 -28.821 1.00 61.06 192 PRO A C 1
ATOM 1514 O O . PRO A 1 192 ? 25.034 -22.215 -29.456 1.00 61.06 192 PRO A O 1
ATOM 1517 N N . GLY A 1 193 ? 26.422 -23.885 -28.890 1.00 57.53 193 GLY A N 1
ATOM 1518 C CA . GLY A 1 193 ? 27.508 -23.449 -29.772 1.00 57.53 193 GLY A CA 1
ATOM 1519 C C . GLY A 1 193 ? 27.172 -23.637 -31.257 1.00 57.53 193 GLY A C 1
ATOM 1520 O O . GLY A 1 193 ? 26.163 -24.248 -31.600 1.00 57.53 193 GLY A O 1
ATOM 1521 N N . SER A 1 194 ? 28.061 -23.199 -32.155 1.00 56.00 194 SER A N 1
ATOM 1522 C CA . SER A 1 194 ? 27.876 -23.234 -33.622 1.00 56.00 194 SER A CA 1
ATOM 1523 C C . SER A 1 194 ? 27.598 -24.621 -34.237 1.00 56.00 194 SER A C 1
ATOM 1525 O O . SER A 1 194 ? 27.216 -24.707 -35.398 1.00 56.00 194 SER A O 1
ATOM 1527 N N . GLN A 1 195 ? 27.751 -25.711 -33.474 1.00 60.78 195 GLN A N 1
ATOM 1528 C CA . GLN A 1 195 ? 27.367 -27.080 -33.862 1.00 60.78 195 GLN A CA 1
ATOM 1529 C C . GLN A 1 195 ? 26.196 -27.660 -33.041 1.00 60.78 195 GLN A C 1
ATOM 1531 O O . GLN A 1 195 ? 26.030 -28.878 -32.969 1.00 60.78 195 GLN A O 1
ATOM 1536 N N . GLY A 1 196 ? 25.418 -26.823 -32.350 1.00 60.12 196 GLY A N 1
ATOM 1537 C CA . GLY A 1 196 ? 24.294 -27.250 -31.508 1.00 60.12 196 GLY A CA 1
ATOM 1538 C C . GLY A 1 196 ? 24.697 -27.972 -30.215 1.00 60.12 196 GLY A C 1
ATOM 1539 O O . GLY A 1 196 ? 23.834 -28.452 -29.484 1.00 60.12 196 GLY A O 1
ATOM 1540 N N . ARG A 1 197 ? 26.000 -28.065 -29.911 1.00 64.44 197 ARG A N 1
ATOM 1541 C CA . ARG A 1 197 ? 26.525 -28.673 -28.678 1.00 64.44 197 ARG A CA 1
ATOM 1542 C C . ARG A 1 197 ? 26.952 -27.589 -27.684 1.00 64.44 197 ARG A C 1
ATOM 1544 O O . ARG A 1 197 ? 27.609 -26.632 -28.100 1.00 64.44 197 ARG A O 1
ATOM 1551 N N . PRO A 1 198 ? 26.624 -27.725 -26.388 1.00 56.22 198 PRO A N 1
ATOM 1552 C CA . PRO A 1 198 ? 27.119 -26.812 -25.365 1.00 56.22 198 PRO A CA 1
ATOM 1553 C C . PRO A 1 198 ? 28.635 -26.999 -25.187 1.00 56.22 198 PRO A C 1
ATOM 1555 O O . PRO A 1 198 ? 29.116 -28.110 -24.969 1.00 56.22 198 PRO A O 1
ATOM 1558 N N . THR A 1 199 ? 29.402 -25.916 -25.306 1.00 59.16 199 THR A N 1
ATOM 1559 C CA . THR A 1 199 ? 30.851 -25.853 -25.022 1.00 59.16 199 THR A CA 1
ATOM 1560 C C . THR A 1 199 ? 31.093 -25.104 -23.709 1.00 59.16 199 THR A C 1
ATOM 1562 O O . THR A 1 199 ? 30.205 -24.419 -23.229 1.00 59.16 199 THR A O 1
ATOM 1565 N N . LEU A 1 200 ? 32.270 -25.172 -23.080 1.00 57.44 200 LEU A N 1
ATOM 1566 C CA . LEU A 1 200 ? 32.507 -24.440 -21.814 1.00 57.44 200 LEU A CA 1
ATOM 1567 C C . LEU A 1 200 ? 32.343 -22.907 -21.941 1.00 57.44 200 LEU A C 1
ATOM 1569 O O . LEU A 1 200 ? 32.041 -22.246 -20.956 1.00 57.44 200 LEU A O 1
ATOM 1573 N N . ALA A 1 201 ? 32.454 -22.361 -23.157 1.00 58.16 201 ALA A N 1
ATOM 1574 C CA . ALA A 1 201 ? 32.157 -20.962 -23.482 1.00 58.16 201 ALA A CA 1
ATOM 1575 C C . ALA A 1 201 ? 30.651 -20.661 -23.680 1.00 58.16 201 ALA A C 1
ATOM 1577 O O . ALA A 1 201 ? 30.286 -19.514 -23.912 1.00 58.16 201 ALA A O 1
ATOM 1578 N N . SER A 1 202 ? 29.775 -21.673 -23.606 1.00 62.66 202 SER A N 1
ATOM 1579 C CA . SER A 1 202 ? 28.312 -21.520 -23.721 1.00 62.66 202 SER A CA 1
ATOM 1580 C C . SER A 1 202 ? 27.639 -21.023 -22.447 1.00 62.66 202 SER A C 1
ATOM 1582 O O . SER A 1 202 ? 26.474 -20.637 -22.494 1.00 62.66 202 SER A O 1
ATOM 1584 N N . ILE A 1 203 ? 28.352 -21.059 -21.319 1.00 66.44 203 ILE A N 1
ATOM 1585 C CA . ILE A 1 203 ? 27.838 -20.639 -20.020 1.00 66.44 203 ILE A CA 1
ATOM 1586 C C . ILE A 1 203 ? 27.972 -19.120 -19.924 1.00 66.44 203 ILE A C 1
ATOM 1588 O O . ILE A 1 203 ? 29.077 -18.595 -19.789 1.00 66.44 203 ILE A O 1
ATOM 1592 N N . GLN A 1 204 ? 26.841 -18.427 -19.974 1.00 72.56 204 GLN A N 1
ATOM 1593 C CA . GLN A 1 204 ? 26.754 -16.981 -19.802 1.00 72.56 204 GLN A CA 1
ATOM 1594 C C . GLN A 1 204 ? 26.101 -16.692 -18.444 1.00 72.56 204 GLN A C 1
ATOM 1596 O O . GLN A 1 204 ? 24.886 -16.890 -18.297 1.00 72.56 204 GLN A O 1
ATOM 1601 N N . PRO A 1 205 ? 26.882 -16.293 -17.421 1.00 77.56 205 PRO A N 1
ATOM 1602 C CA . PRO A 1 205 ? 26.317 -15.855 -16.158 1.00 77.56 205 PRO A CA 1
ATOM 1603 C C . PRO A 1 205 ? 25.755 -14.446 -16.322 1.00 77.56 205 PRO A C 1
ATOM 1605 O O . PRO A 1 205 ? 26.483 -13.512 -16.653 1.00 77.56 205 PRO A O 1
ATOM 1608 N N . GLY A 1 206 ? 24.469 -14.298 -16.059 1.00 82.12 206 GLY A N 1
ATOM 1609 C CA . GLY A 1 206 ? 23.797 -13.021 -15.925 1.00 82.12 206 GLY A CA 1
ATOM 1610 C C . GLY A 1 206 ? 23.539 -12.675 -14.463 1.00 82.12 206 GLY A C 1
ATOM 1611 O O . GLY A 1 206 ? 23.773 -13.457 -13.538 1.00 82.12 206 GLY A O 1
ATOM 1612 N N . GLY A 1 207 ? 23.019 -11.481 -14.239 1.00 84.12 207 GLY A N 1
ATOM 1613 C CA . GLY A 1 207 ? 22.523 -11.092 -12.935 1.00 84.12 207 GLY A CA 1
ATOM 1614 C C . GLY A 1 207 ? 21.761 -9.781 -12.959 1.00 84.12 207 GLY A C 1
ATOM 1615 O O . GLY A 1 207 ? 21.946 -8.939 -13.833 1.00 84.12 207 GLY A O 1
ATOM 1616 N N . THR A 1 208 ? 20.899 -9.605 -11.967 1.00 86.56 208 THR A N 1
ATOM 1617 C CA . THR A 1 208 ? 20.158 -8.374 -11.720 1.00 86.56 208 THR A CA 1
ATOM 1618 C C . THR A 1 208 ? 20.512 -7.826 -10.352 1.00 86.56 208 THR A C 1
ATOM 1620 O O . THR A 1 208 ? 20.331 -8.497 -9.338 1.00 86.56 208 THR A O 1
ATOM 1623 N N . VAL A 1 209 ? 20.965 -6.579 -10.316 1.00 89.00 209 VAL A N 1
ATOM 1624 C CA . VAL A 1 209 ? 21.100 -5.803 -9.086 1.00 89.00 209 VAL A CA 1
ATOM 1625 C C . VAL A 1 209 ? 19.942 -4.827 -9.038 1.00 89.00 209 VAL A C 1
ATOM 1627 O O . VAL A 1 209 ? 19.757 -4.017 -9.945 1.00 89.00 209 VAL A O 1
ATOM 1630 N N . SER A 1 210 ? 19.151 -4.894 -7.976 1.00 90.69 210 SER A N 1
ATOM 1631 C CA . SER A 1 210 ? 18.065 -3.955 -7.736 1.00 90.69 210 SER A CA 1
ATOM 1632 C C . SER A 1 210 ? 18.207 -3.311 -6.368 1.00 90.69 210 SER A C 1
ATOM 1634 O O . SER A 1 210 ? 18.608 -3.949 -5.395 1.00 90.69 210 SER A O 1
ATOM 1636 N N . PHE A 1 211 ? 17.892 -2.025 -6.308 1.00 92.81 211 PHE A N 1
ATOM 1637 C CA . PHE A 1 211 ? 17.743 -1.282 -5.074 1.00 92.81 211 PHE A CA 1
ATOM 1638 C C . PHE A 1 211 ? 16.309 -0.779 -4.995 1.00 92.81 211 PHE A C 1
ATOM 1640 O O . PHE A 1 211 ? 15.716 -0.345 -5.986 1.00 92.81 211 PHE A O 1
ATOM 1647 N N . GLU A 1 212 ? 15.763 -0.803 -3.794 1.00 92.06 212 GLU A N 1
ATOM 1648 C CA . GLU A 1 212 ? 14.451 -0.264 -3.514 1.00 92.06 212 GLU A CA 1
ATOM 1649 C C . GLU A 1 212 ? 14.512 0.559 -2.233 1.00 92.06 212 GLU A C 1
ATOM 1651 O O . GLU A 1 212 ? 14.920 0.074 -1.177 1.00 92.06 212 GLU A O 1
ATOM 1656 N N . HIS A 1 213 ? 14.069 1.806 -2.346 1.00 91.19 213 HIS A N 1
ATOM 1657 C CA . HIS A 1 213 ? 13.842 2.698 -1.228 1.00 91.19 213 HIS A CA 1
ATOM 1658 C C . HIS A 1 213 ? 12.340 2.968 -1.098 1.00 91.19 213 HIS A C 1
ATOM 1660 O O . HIS A 1 213 ? 11.713 3.523 -2.004 1.00 91.19 213 HIS A O 1
ATOM 1666 N N . ARG A 1 214 ? 11.747 2.554 0.021 1.00 88.88 214 ARG A N 1
ATOM 1667 C CA . ARG A 1 214 ? 10.327 2.695 0.353 1.00 88.88 214 ARG A CA 1
ATOM 1668 C C . ARG A 1 214 ? 10.112 3.777 1.405 1.00 88.88 214 ARG A C 1
ATOM 1670 O O . ARG A 1 214 ? 10.981 4.078 2.214 1.00 88.88 214 ARG A O 1
ATOM 1677 N N . ASN A 1 215 ? 8.885 4.285 1.428 1.00 86.56 215 ASN A N 1
ATOM 1678 C CA . ASN A 1 215 ? 8.376 5.234 2.413 1.00 86.56 215 ASN A CA 1
ATOM 1679 C C . ASN A 1 215 ? 9.123 6.578 2.472 1.00 86.56 215 ASN A C 1
ATOM 1681 O O . ASN A 1 215 ? 9.325 7.145 3.545 1.00 86.56 215 ASN A O 1
ATOM 1685 N N . ILE A 1 216 ? 9.500 7.126 1.313 1.00 85.75 216 ILE A N 1
ATOM 1686 C CA . ILE A 1 216 ? 10.176 8.430 1.244 1.00 85.75 216 ILE A CA 1
ATOM 1687 C C . ILE A 1 216 ? 9.283 9.505 1.877 1.00 85.75 216 ILE A C 1
ATOM 1689 O O . ILE A 1 216 ? 8.117 9.663 1.494 1.00 85.75 216 ILE A O 1
ATOM 1693 N N . CYS A 1 217 ? 9.842 10.247 2.836 1.00 83.38 217 CYS A N 1
ATOM 1694 C CA . CYS A 1 217 ? 9.149 11.271 3.627 1.00 83.38 217 CYS A CA 1
ATOM 1695 C C . CYS A 1 217 ? 7.896 10.768 4.374 1.00 83.38 217 CYS A C 1
ATOM 1697 O O . CYS A 1 217 ? 7.014 11.572 4.664 1.00 83.38 217 CYS A O 1
ATOM 1699 N N . GLY A 1 218 ? 7.763 9.462 4.627 1.00 82.12 218 GLY A N 1
ATOM 1700 C CA . GLY A 1 218 ? 6.615 8.920 5.360 1.00 82.12 218 GLY A CA 1
ATOM 1701 C C . GLY A 1 218 ? 5.300 8.868 4.582 1.00 82.12 218 GLY A C 1
ATOM 1702 O O . GLY A 1 218 ? 4.234 8.739 5.184 1.00 82.12 218 GLY A O 1
ATOM 1703 N N . LEU A 1 219 ? 5.350 9.018 3.254 1.00 84.75 219 LEU A N 1
ATOM 1704 C CA . LEU A 1 219 ? 4.172 9.174 2.391 1.00 84.75 219 LEU A CA 1
ATOM 1705 C C . LEU A 1 219 ? 3.954 7.980 1.450 1.00 84.75 219 LEU A C 1
ATOM 1707 O O . LEU A 1 219 ? 3.354 8.137 0.387 1.00 84.75 219 LEU A O 1
ATOM 1711 N N . LYS A 1 220 ? 4.478 6.790 1.789 1.00 88.25 220 LYS A N 1
ATOM 1712 C CA . LYS A 1 220 ? 4.414 5.586 0.928 1.00 88.25 220 LYS A CA 1
ATOM 1713 C C . LYS A 1 220 ? 4.995 5.800 -0.483 1.00 88.25 220 LYS A C 1
ATOM 1715 O O . LYS A 1 220 ? 4.668 5.093 -1.431 1.00 88.25 220 LYS A O 1
ATOM 1720 N N . ARG A 1 221 ? 5.869 6.788 -0.646 1.00 92.00 221 ARG A N 1
ATOM 1721 C CA . ARG A 1 221 ? 6.598 7.019 -1.896 1.00 92.00 221 ARG A CA 1
ATOM 1722 C C . ARG A 1 221 ? 7.708 5.986 -2.017 1.00 92.00 221 ARG A C 1
ATOM 1724 O O . ARG A 1 221 ? 8.353 5.679 -1.013 1.00 92.00 221 ARG A O 1
ATOM 1731 N N . SER A 1 222 ? 7.941 5.472 -3.216 1.00 93.38 222 SER A N 1
ATOM 1732 C CA . SER A 1 222 ? 9.024 4.520 -3.454 1.00 93.38 222 SER A CA 1
ATOM 1733 C C . SER A 1 222 ? 9.853 4.879 -4.675 1.00 93.38 222 SER A C 1
ATOM 1735 O O . SER A 1 222 ? 9.354 5.459 -5.641 1.00 93.38 222 SER A O 1
ATOM 1737 N N . LEU A 1 223 ? 11.132 4.533 -4.604 1.00 93.62 223 LEU A N 1
ATOM 1738 C CA . LEU A 1 223 ? 12.095 4.625 -5.687 1.00 93.62 223 LEU A CA 1
ATOM 1739 C C . LEU A 1 223 ? 12.731 3.249 -5.860 1.00 93.62 223 LEU A C 1
ATOM 1741 O O . LEU A 1 223 ? 13.305 2.711 -4.917 1.00 93.62 223 LEU A O 1
ATOM 1745 N N . ILE A 1 224 ? 12.608 2.683 -7.053 1.00 94.31 224 ILE A N 1
ATOM 1746 C CA . ILE A 1 224 ? 13.128 1.363 -7.397 1.00 94.31 224 ILE A CA 1
ATOM 1747 C C . ILE A 1 224 ? 14.067 1.533 -8.580 1.00 94.31 224 ILE A C 1
ATOM 1749 O O . ILE A 1 224 ? 13.650 2.008 -9.634 1.00 94.31 224 ILE A O 1
ATOM 1753 N N . GLY A 1 225 ? 15.324 1.143 -8.420 1.00 93.31 225 GLY A N 1
ATOM 1754 C CA . GLY A 1 225 ? 16.291 1.052 -9.506 1.00 93.31 225 GLY A CA 1
ATOM 1755 C C . GLY A 1 225 ? 16.693 -0.396 -9.717 1.00 93.31 225 GLY A C 1
ATOM 1756 O O . GLY A 1 225 ? 16.912 -1.126 -8.760 1.00 93.31 225 GLY A O 1
ATOM 1757 N N . SER A 1 226 ? 16.805 -0.821 -10.964 1.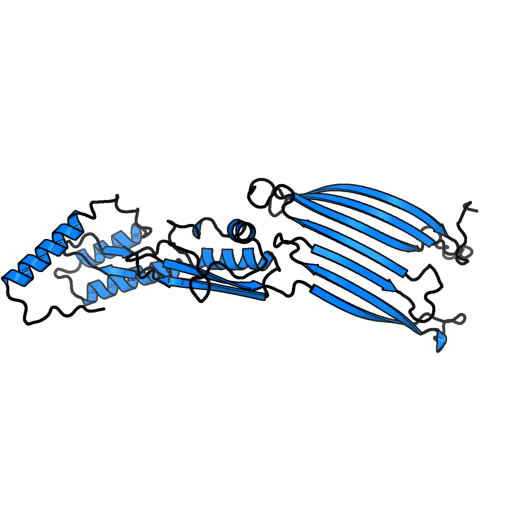00 92.56 226 SER A N 1
ATOM 1758 C CA . SER A 1 226 ? 17.289 -2.153 -11.319 1.00 92.56 226 SER A CA 1
ATOM 1759 C C . SER A 1 226 ? 18.199 -2.066 -12.527 1.00 92.56 226 SER A C 1
ATOM 1761 O O . SER A 1 226 ? 17.929 -1.301 -13.455 1.00 92.56 226 SER A O 1
ATOM 1763 N N . VAL A 1 227 ? 19.275 -2.840 -12.482 1.00 89.69 227 VAL A N 1
ATOM 1764 C CA . VAL A 1 227 ? 20.225 -3.031 -13.569 1.00 89.69 227 VAL A CA 1
ATOM 1765 C C . VAL A 1 227 ? 20.388 -4.531 -13.757 1.00 89.69 227 VAL A C 1
ATOM 1767 O O . VAL A 1 227 ? 20.753 -5.238 -12.819 1.00 89.69 227 VAL A O 1
ATOM 1770 N N . THR A 1 228 ? 20.094 -5.010 -14.955 1.00 87.31 228 THR A N 1
ATOM 1771 C CA . THR A 1 228 ? 20.207 -6.413 -15.346 1.00 87.31 228 THR A CA 1
ATOM 1772 C C . THR A 1 228 ? 21.276 -6.544 -16.417 1.00 87.31 228 THR A C 1
ATOM 1774 O O . THR A 1 228 ? 21.296 -5.757 -17.359 1.00 87.31 228 THR A O 1
ATOM 1777 N N . SER A 1 229 ? 22.146 -7.539 -16.265 1.00 84.56 229 SER A N 1
ATOM 1778 C CA . SER A 1 229 ? 23.101 -7.974 -17.279 1.00 84.56 229 SER A CA 1
ATOM 1779 C C . SER A 1 229 ? 22.858 -9.435 -17.642 1.00 84.56 229 SER A C 1
ATOM 1781 O O . SER A 1 229 ? 22.760 -10.272 -16.747 1.00 84.56 229 SER A O 1
ATOM 1783 N N . SER A 1 230 ? 22.772 -9.762 -18.930 1.00 76.69 230 SER A N 1
ATOM 1784 C CA . SER A 1 230 ? 22.700 -11.152 -19.415 1.00 76.69 230 SER A CA 1
ATOM 1785 C C . SER A 1 230 ? 24.053 -11.867 -19.406 1.00 76.69 230 SER A C 1
ATOM 1787 O O . SER A 1 230 ? 24.084 -13.094 -19.325 1.00 76.69 230 SER A O 1
ATOM 1789 N N . ASN A 1 231 ? 25.165 -11.128 -19.458 1.00 73.56 231 ASN A N 1
ATOM 1790 C CA . ASN A 1 231 ? 26.508 -1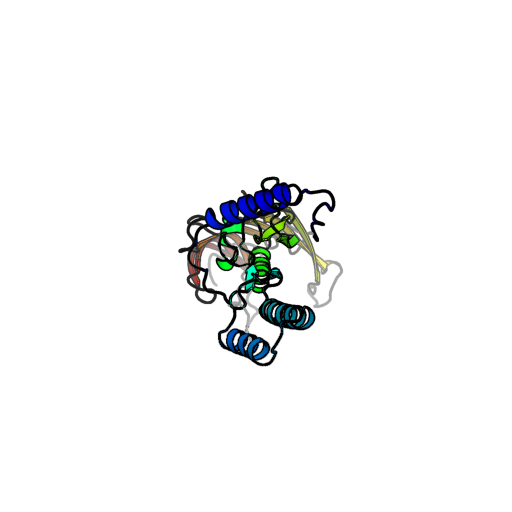1.696 -19.506 1.00 73.56 231 ASN A CA 1
ATOM 1791 C C . ASN A 1 231 ? 27.520 -10.829 -18.740 1.00 73.56 231 ASN A C 1
ATOM 1793 O O . ASN A 1 231 ? 28.000 -9.800 -19.213 1.00 73.56 231 ASN A O 1
ATOM 1797 N N . LEU A 1 232 ? 27.890 -11.278 -17.544 1.00 68.56 232 LEU A N 1
ATOM 1798 C CA . LEU A 1 232 ? 28.848 -10.607 -16.666 1.00 68.56 232 LEU A CA 1
ATOM 1799 C C . LEU A 1 232 ? 30.300 -10.746 -17.140 1.00 68.56 232 LEU A C 1
ATOM 1801 O O . LEU A 1 232 ? 31.144 -9.950 -16.735 1.00 68.56 232 LEU A O 1
ATOM 1805 N N . PHE A 1 233 ? 30.609 -11.745 -17.974 1.00 67.44 233 PHE A N 1
ATOM 1806 C CA . PHE A 1 233 ? 31.968 -11.970 -18.471 1.00 67.44 233 PHE A CA 1
ATOM 1807 C C . PHE A 1 233 ? 32.312 -11.124 -19.693 1.00 67.44 233 PHE A C 1
ATOM 1809 O O . PHE A 1 233 ? 33.495 -10.930 -19.963 1.00 67.44 233 PHE A O 1
ATOM 1816 N N . ASN A 1 234 ? 31.312 -10.616 -20.417 1.00 62.16 234 ASN A N 1
ATOM 1817 C CA . ASN A 1 234 ? 31.543 -9.755 -21.571 1.00 62.16 234 ASN A CA 1
ATOM 1818 C C . ASN A 1 234 ? 30.545 -8.581 -21.634 1.00 62.16 234 ASN A C 1
ATOM 1820 O O . ASN A 1 234 ? 29.723 -8.519 -22.547 1.00 62.16 234 ASN A O 1
ATOM 1824 N N . PRO A 1 235 ? 30.613 -7.630 -20.683 1.00 55.16 235 PRO A N 1
ATOM 1825 C CA . PRO A 1 235 ? 29.693 -6.493 -20.623 1.00 55.16 235 PRO A CA 1
ATOM 1826 C C . PRO A 1 235 ? 29.918 -5.458 -21.741 1.00 55.16 235 PRO A C 1
ATOM 1828 O O . PRO A 1 235 ? 29.147 -4.510 -21.855 1.00 55.16 235 PRO A O 1
ATOM 1831 N N . GLU A 1 236 ? 30.984 -5.600 -22.543 1.00 49.88 236 GLU A N 1
ATOM 1832 C CA . GLU A 1 236 ? 31.328 -4.688 -23.645 1.00 49.88 236 GLU A CA 1
ATOM 1833 C C . GLU A 1 236 ? 30.377 -4.803 -24.842 1.00 49.88 236 GLU A C 1
ATOM 1835 O O . GLU A 1 236 ? 30.291 -3.883 -25.660 1.00 49.88 236 GLU A O 1
ATOM 1840 N N . CYS A 1 237 ? 29.611 -5.894 -24.931 1.00 52.16 237 CYS A N 1
ATOM 1841 C CA . CYS A 1 237 ? 28.469 -5.917 -25.822 1.00 52.16 237 CYS A CA 1
ATOM 1842 C C . CYS A 1 237 ? 27.401 -4.991 -25.224 1.00 52.16 237 CYS A C 1
ATOM 1844 O O . CYS A 1 237 ? 26.781 -5.313 -24.213 1.00 52.16 237 CYS A O 1
ATOM 1846 N N . TYR A 1 238 ? 27.157 -3.843 -25.865 1.00 50.66 238 TYR A N 1
ATOM 1847 C CA . TYR A 1 238 ? 26.083 -2.891 -25.523 1.00 50.66 238 TYR A CA 1
ATOM 1848 C C . TYR A 1 238 ? 24.696 -3.577 -25.375 1.00 50.66 238 TYR A C 1
ATOM 1850 O O . TYR A 1 238 ? 23.731 -2.956 -24.932 1.00 50.66 238 TYR A O 1
ATOM 1858 N N . ASP A 1 239 ? 24.582 -4.843 -25.802 1.00 55.22 239 ASP A N 1
ATOM 1859 C CA . ASP A 1 239 ? 23.409 -5.722 -25.877 1.00 55.22 239 ASP A CA 1
ATOM 1860 C C . ASP A 1 239 ? 22.935 -6.295 -24.555 1.00 55.22 239 ASP A C 1
ATOM 1862 O O . ASP A 1 239 ? 21.752 -6.619 -24.454 1.00 55.22 239 ASP A O 1
ATOM 1866 N N . ASP A 1 240 ? 23.780 -6.311 -23.528 1.00 66.19 240 ASP A N 1
ATOM 1867 C CA . ASP A 1 240 ? 23.455 -7.070 -22.325 1.00 66.19 240 ASP A CA 1
ATOM 1868 C C . ASP A 1 240 ? 22.980 -6.222 -21.141 1.00 66.19 240 ASP A C 1
ATOM 1870 O O . ASP A 1 240 ? 22.421 -6.781 -20.204 1.00 66.19 240 ASP A O 1
ATOM 1874 N N . LEU A 1 241 ? 23.132 -4.889 -21.164 1.00 77.50 241 LEU A N 1
ATOM 1875 C CA . LEU A 1 241 ? 22.808 -4.032 -20.015 1.00 77.50 241 LEU A CA 1
ATOM 1876 C C . LEU A 1 241 ? 21.414 -3.389 -20.116 1.00 77.50 241 LEU A C 1
ATOM 1878 O O . LEU A 1 241 ? 21.200 -2.397 -20.815 1.00 77.50 241 LEU A O 1
ATOM 1882 N N . LEU A 1 242 ? 20.472 -3.904 -19.331 1.00 86.81 242 LEU A N 1
ATOM 1883 C CA . LEU A 1 242 ? 19.129 -3.352 -19.160 1.00 86.81 242 LEU A CA 1
ATOM 1884 C C . LEU A 1 242 ? 19.071 -2.551 -17.863 1.00 86.81 242 LEU A C 1
ATOM 1886 O O . LEU A 1 242 ? 19.538 -3.009 -16.822 1.00 86.81 242 LEU A O 1
ATOM 1890 N N . PHE A 1 243 ? 18.441 -1.380 -17.883 1.00 90.19 243 PHE A N 1
ATOM 1891 C CA . PHE A 1 243 ? 18.166 -0.643 -16.653 1.00 90.19 243 PHE A CA 1
ATOM 1892 C C . PHE A 1 243 ? 16.715 -0.192 -16.593 1.00 90.19 243 PHE A C 1
ATOM 1894 O O . PHE A 1 243 ? 16.076 0.096 -17.608 1.00 90.19 243 PHE A O 1
ATOM 1901 N N . LYS A 1 244 ? 16.199 -0.086 -15.373 1.00 93.56 244 LYS A N 1
ATOM 1902 C CA . LYS A 1 244 ? 14.887 0.485 -15.093 1.00 93.56 244 LYS A CA 1
ATOM 1903 C C . LYS A 1 244 ? 14.933 1.233 -13.770 1.00 93.56 244 LYS A C 1
ATOM 1905 O O . LYS A 1 244 ? 15.256 0.648 -12.741 1.00 93.56 244 LYS A O 1
ATOM 1910 N N . LEU A 1 245 ? 14.563 2.506 -13.805 1.00 94.88 245 LEU A N 1
ATOM 1911 C CA . LEU A 1 245 ? 14.371 3.361 -12.640 1.00 94.88 245 LEU A CA 1
ATOM 1912 C C . LEU A 1 245 ? 12.895 3.758 -12.578 1.00 94.88 245 LEU A C 1
ATOM 1914 O O . LEU A 1 245 ? 12.393 4.350 -13.525 1.00 94.88 245 LEU A O 1
ATOM 1918 N N . GLU A 1 246 ? 12.191 3.433 -11.499 1.00 96.25 246 GLU A N 1
ATOM 1919 C CA . GLU A 1 246 ? 10.770 3.729 -11.285 1.00 96.25 246 GLU A CA 1
ATOM 1920 C C . GLU A 1 246 ? 10.592 4.505 -9.978 1.00 96.25 246 GLU A C 1
ATOM 1922 O O . GLU A 1 246 ? 11.015 4.060 -8.915 1.00 96.25 246 GLU A O 1
ATOM 1927 N N . TYR A 1 247 ? 9.931 5.655 -10.052 1.00 95.94 247 TYR A N 1
ATOM 1928 C CA . TYR A 1 247 ? 9.460 6.404 -8.896 1.00 95.94 247 TYR A CA 1
ATOM 1929 C C . TYR A 1 247 ? 7.936 6.345 -8.839 1.00 95.94 247 TYR A C 1
ATOM 1931 O O . TYR A 1 247 ? 7.251 6.652 -9.821 1.00 95.94 247 TYR A O 1
ATOM 1939 N N . ALA A 1 248 ? 7.400 5.965 -7.681 1.00 95.38 248 ALA A N 1
ATOM 1940 C CA . ALA A 1 248 ? 5.971 5.903 -7.424 1.00 95.38 248 ALA A CA 1
ATOM 1941 C C . ALA A 1 248 ? 5.581 6.859 -6.293 1.00 95.38 248 ALA A C 1
ATOM 1943 O O . ALA A 1 248 ? 6.137 6.835 -5.194 1.00 95.38 248 ALA A O 1
ATOM 1944 N N . HIS A 1 249 ? 4.570 7.672 -6.571 1.00 93.81 249 HIS A N 1
ATOM 1945 C CA . HIS A 1 249 ? 4.017 8.663 -5.667 1.00 93.81 249 HIS A CA 1
ATOM 1946 C C . HIS A 1 249 ? 2.507 8.448 -5.524 1.00 93.81 249 HIS A C 1
ATOM 1948 O O . HIS A 1 249 ? 1.722 8.959 -6.333 1.00 93.81 249 HIS A O 1
ATOM 1954 N N . PRO A 1 250 ? 2.074 7.652 -4.535 1.00 91.31 250 PRO A N 1
ATOM 1955 C CA . PRO A 1 250 ? 0.661 7.542 -4.202 1.00 91.31 250 PRO A CA 1
ATOM 1956 C C . PRO A 1 250 ? 0.165 8.825 -3.520 1.00 91.31 250 PRO A C 1
ATOM 1958 O O . PRO A 1 250 ? 0.952 9.563 -2.931 1.00 91.31 250 PRO A O 1
ATOM 1961 N N . TYR A 1 251 ? -1.145 9.068 -3.585 1.00 88.75 251 TYR A N 1
ATOM 1962 C CA . TYR A 1 251 ? -1.811 10.230 -2.980 1.00 88.75 251 TYR A CA 1
ATOM 1963 C C . TYR A 1 251 ? -1.264 11.578 -3.482 1.00 88.75 251 TYR A C 1
ATOM 1965 O O . TYR A 1 251 ? -0.967 12.470 -2.691 1.00 88.75 251 TYR A O 1
ATOM 1973 N N . LEU A 1 252 ? -1.145 11.717 -4.808 1.00 87.06 252 LEU A N 1
ATOM 1974 C CA . LEU A 1 252 ? -0.578 12.899 -5.474 1.00 87.06 252 LEU A CA 1
ATOM 1975 C C . LEU A 1 252 ? -1.236 14.220 -5.042 1.00 87.06 252 LEU A C 1
ATOM 1977 O O . LEU A 1 252 ? -0.538 15.211 -4.855 1.00 87.06 252 LEU A O 1
ATOM 1981 N N . ASP A 1 253 ? -2.560 14.223 -4.876 1.00 84.75 253 ASP A N 1
ATOM 1982 C CA . ASP A 1 253 ? -3.333 15.416 -4.498 1.00 84.75 253 ASP A CA 1
ATOM 1983 C C . ASP A 1 253 ? -3.254 15.728 -2.985 1.00 84.75 253 ASP A C 1
ATOM 1985 O O . ASP A 1 253 ? -3.732 16.761 -2.531 1.00 84.75 253 ASP A O 1
ATOM 1989 N N . GLY A 1 254 ? -2.635 14.849 -2.188 1.00 83.00 254 GLY A N 1
ATOM 1990 C CA . GLY A 1 254 ? -2.518 14.987 -0.740 1.00 83.00 254 GLY A CA 1
ATOM 1991 C C . GLY A 1 254 ? -3.178 13.847 0.033 1.00 83.00 254 GLY A C 1
ATOM 1992 O O . GLY A 1 254 ? -4.129 13.191 -0.405 1.00 83.00 254 GLY A O 1
ATOM 1993 N N . VAL A 1 255 ? -2.655 13.594 1.233 1.00 81.81 255 VAL A N 1
ATOM 1994 C CA . VAL A 1 255 ? -3.120 12.492 2.087 1.00 81.81 255 VAL A CA 1
ATOM 1995 C C . VAL A 1 255 ? -4.496 12.787 2.690 1.00 81.81 255 VAL A C 1
ATOM 1997 O O . VAL A 1 255 ? -5.295 11.865 2.857 1.00 81.81 255 VAL A O 1
ATOM 2000 N N . GLU A 1 256 ? -4.812 14.056 2.950 1.00 77.88 256 GLU A N 1
ATOM 2001 C CA . GLU A 1 256 ? -6.073 14.465 3.583 1.00 77.88 256 GLU A CA 1
ATOM 2002 C C . GLU A 1 256 ? -7.280 14.384 2.638 1.00 77.88 256 GLU A C 1
ATOM 2004 O O . GLU A 1 256 ? -8.402 14.091 3.068 1.00 77.88 256 GLU A O 1
ATOM 2009 N N . GLU A 1 257 ? -7.061 14.548 1.332 1.00 76.75 257 GLU A N 1
ATOM 2010 C CA . GLU A 1 257 ? -8.115 14.453 0.328 1.00 76.75 257 GLU A CA 1
ATOM 2011 C C . GLU A 1 257 ? -8.535 12.989 0.105 1.00 76.75 257 GLU A C 1
ATOM 2013 O O . GLU A 1 257 ? -7.977 12.249 -0.708 1.00 76.75 257 GLU A O 1
ATOM 2018 N N . ARG A 1 258 ? -9.567 12.540 0.835 1.00 73.56 258 ARG A N 1
ATOM 2019 C CA . ARG A 1 258 ? -10.137 11.184 0.680 1.00 73.56 258 ARG A CA 1
ATOM 2020 C C . ARG A 1 258 ? -10.924 10.991 -0.623 1.00 73.56 258 ARG A C 1
ATOM 2022 O O . ARG A 1 258 ? -11.162 9.850 -1.008 1.00 73.56 258 ARG A O 1
ATOM 2029 N N . GLY A 1 259 ? -11.353 12.080 -1.267 1.00 71.75 259 GLY A N 1
ATOM 2030 C CA . GLY A 1 259 ? -12.217 12.051 -2.453 1.00 71.75 259 GLY A CA 1
ATOM 2031 C C . GLY A 1 259 ? -11.494 11.712 -3.757 1.00 71.75 259 GLY A C 1
ATOM 2032 O O . GLY A 1 259 ? -12.119 11.179 -4.670 1.00 71.75 259 GLY A O 1
ATOM 2033 N N . ARG A 1 260 ? -10.185 11.977 -3.842 1.00 78.19 260 ARG A N 1
ATOM 2034 C CA . ARG A 1 260 ? -9.356 11.657 -5.007 1.00 78.19 260 ARG A CA 1
ATOM 2035 C C . ARG A 1 260 ? -8.212 10.754 -4.582 1.00 78.19 260 ARG A C 1
ATOM 2037 O O . ARG A 1 260 ? -7.523 11.001 -3.595 1.00 78.19 260 ARG A O 1
ATOM 2044 N N . ASN A 1 261 ? -8.047 9.650 -5.300 1.00 86.44 261 ASN A N 1
ATOM 2045 C CA . ASN A 1 261 ? -6.962 8.712 -5.052 1.00 86.44 261 ASN A CA 1
ATOM 2046 C C . ASN A 1 261 ? -6.141 8.551 -6.328 1.00 86.44 261 ASN A C 1
ATOM 2048 O O . ASN A 1 261 ? -6.329 7.602 -7.097 1.00 86.44 261 ASN A O 1
ATOM 2052 N N . ARG A 1 262 ? -5.275 9.540 -6.569 1.00 91.00 262 ARG A N 1
ATOM 2053 C CA . ARG A 1 262 ? -4.363 9.565 -7.710 1.00 91.00 262 ARG A CA 1
ATOM 2054 C C . ARG A 1 262 ? -2.982 9.074 -7.316 1.00 91.00 262 ARG A C 1
ATOM 2056 O O . ARG A 1 262 ? -2.425 9.475 -6.298 1.00 91.00 262 ARG A O 1
ATOM 2063 N N . THR A 1 263 ? -2.427 8.204 -8.146 1.00 93.50 263 THR A N 1
ATOM 2064 C CA . THR A 1 263 ? -1.051 7.720 -8.037 1.00 93.50 263 THR A CA 1
ATOM 2065 C C . THR A 1 263 ? -0.286 8.158 -9.268 1.00 93.50 263 THR A C 1
ATOM 2067 O O . THR A 1 263 ? -0.672 7.813 -10.385 1.00 93.50 263 THR A O 1
ATOM 2070 N N . PHE A 1 264 ? 0.802 8.887 -9.062 1.00 94.94 264 PHE A N 1
ATOM 2071 C CA . PHE A 1 264 ? 1.744 9.221 -10.116 1.00 94.94 264 PHE A CA 1
ATOM 2072 C C . PHE A 1 264 ? 2.871 8.192 -10.144 1.00 94.94 264 PHE A C 1
ATOM 2074 O O . PHE A 1 264 ? 3.386 7.786 -9.102 1.00 94.94 264 PHE A O 1
ATOM 2081 N N . LYS A 1 265 ? 3.248 7.754 -11.339 1.00 96.69 265 LYS A N 1
ATOM 2082 C CA . LYS A 1 265 ? 4.378 6.861 -11.571 1.00 96.69 265 LYS A CA 1
ATOM 2083 C C . LYS A 1 265 ? 5.200 7.392 -12.723 1.00 96.69 265 LYS A C 1
ATOM 2085 O O . LYS A 1 265 ? 4.662 7.579 -13.811 1.00 96.69 265 LYS A O 1
ATOM 2090 N N . ILE A 1 266 ? 6.494 7.563 -12.508 1.00 96.69 266 ILE A N 1
ATOM 2091 C CA . ILE A 1 266 ? 7.440 7.899 -13.567 1.00 96.69 266 ILE A CA 1
ATOM 2092 C C . ILE A 1 266 ? 8.517 6.828 -13.632 1.00 96.69 266 ILE A C 1
ATOM 2094 O O . ILE A 1 266 ? 9.003 6.366 -12.603 1.00 96.69 266 ILE A O 1
ATOM 2098 N N . SER A 1 267 ? 8.870 6.408 -14.839 1.00 95.75 267 SER A N 1
ATOM 2099 C CA . SER A 1 267 ? 9.913 5.422 -15.057 1.00 95.75 267 SER A CA 1
ATOM 2100 C C . SER A 1 267 ? 10.810 5.797 -16.224 1.00 95.75 267 SER A C 1
ATOM 2102 O O . SER A 1 267 ? 10.308 6.154 -17.287 1.00 95.75 267 SER A O 1
ATOM 2104 N N . CYS A 1 268 ? 12.113 5.645 -16.031 1.00 94.75 268 CYS A N 1
ATOM 2105 C CA . CYS A 1 268 ? 13.121 5.649 -17.082 1.00 94.75 268 CYS A CA 1
ATOM 2106 C C . CYS A 1 268 ? 13.566 4.208 -17.317 1.00 94.75 268 CYS A C 1
ATOM 2108 O O . CYS A 1 268 ? 13.780 3.468 -16.352 1.00 94.75 268 CYS A O 1
ATOM 2110 N N . PHE A 1 269 ? 13.664 3.785 -18.570 1.00 92.94 269 PHE A N 1
ATOM 2111 C CA . PHE A 1 269 ? 14.029 2.413 -18.893 1.00 92.94 269 PHE A CA 1
ATOM 2112 C C . PHE A 1 269 ? 14.866 2.335 -20.164 1.00 92.94 269 PHE A C 1
ATOM 2114 O O . PHE A 1 269 ? 14.743 3.168 -21.062 1.00 92.94 269 PHE A O 1
ATOM 2121 N N . ASN A 1 270 ? 15.666 1.277 -20.234 1.00 91.00 270 ASN A N 1
ATOM 2122 C CA . ASN A 1 270 ? 16.250 0.762 -21.459 1.00 91.00 270 ASN A CA 1
ATOM 2123 C C . ASN A 1 270 ? 15.779 -0.684 -21.638 1.00 91.00 270 ASN A C 1
ATOM 2125 O O . ASN A 1 270 ? 15.836 -1.486 -20.702 1.00 91.00 270 ASN A O 1
ATOM 2129 N N . SER A 1 271 ? 15.282 -1.001 -22.831 1.00 85.88 271 SER A N 1
ATOM 2130 C CA . SER A 1 271 ? 14.976 -2.368 -23.228 1.00 85.88 271 SER A CA 1
ATOM 2131 C C . SER A 1 271 ? 15.478 -2.672 -24.630 1.00 85.88 271 SER A C 1
ATOM 2133 O O . SER A 1 271 ? 15.254 -1.881 -25.543 1.00 85.88 271 SER A O 1
ATOM 2135 N N . ARG A 1 272 ? 16.030 -3.868 -24.811 1.00 81.62 272 ARG A N 1
ATOM 2136 C CA . ARG A 1 272 ? 16.443 -4.431 -26.097 1.00 81.62 272 ARG A CA 1
ATOM 2137 C C . ARG A 1 272 ? 15.676 -5.724 -26.352 1.00 81.62 272 ARG A C 1
ATOM 2139 O O . ARG A 1 272 ? 15.521 -6.541 -25.445 1.00 81.62 272 ARG A O 1
ATOM 2146 N N . LYS A 1 273 ? 15.123 -5.887 -27.556 1.00 82.25 273 LYS A N 1
ATOM 2147 C CA . LYS A 1 273 ? 14.373 -7.092 -27.963 1.00 82.25 273 LYS A CA 1
ATOM 2148 C C . LYS A 1 273 ? 14.649 -7.443 -29.421 1.00 82.25 273 LYS A C 1
ATOM 2150 O O . LYS A 1 273 ? 14.752 -6.543 -30.249 1.00 82.25 273 LYS A O 1
ATOM 2155 N N . VAL A 1 274 ? 14.687 -8.736 -29.743 1.00 78.94 274 VAL A N 1
ATOM 2156 C CA . VAL A 1 274 ? 14.723 -9.208 -31.137 1.00 78.94 274 VAL A CA 1
ATOM 2157 C C . VAL A 1 274 ? 13.388 -8.897 -31.813 1.00 78.94 274 VAL A C 1
ATOM 2159 O O . VAL A 1 274 ? 12.318 -9.132 -31.243 1.00 78.94 274 VAL A O 1
ATOM 2162 N N . SER A 1 275 ? 13.441 -8.362 -33.030 1.00 75.31 275 SER A N 1
ATOM 2163 C CA . SER A 1 275 ? 12.263 -8.118 -33.854 1.00 75.31 275 SER A CA 1
ATOM 2164 C C . SER A 1 275 ? 11.641 -9.443 -34.318 1.00 75.31 275 SER A C 1
ATOM 2166 O O . SER A 1 275 ? 12.320 -10.233 -34.973 1.00 75.31 275 SER A O 1
ATOM 2168 N N . PRO A 1 276 ? 10.340 -9.683 -34.068 1.00 67.62 276 PRO A N 1
ATOM 2169 C CA . PRO A 1 276 ? 9.666 -10.908 -34.503 1.00 67.62 276 PRO A CA 1
ATOM 2170 C C . PRO A 1 276 ? 9.318 -10.912 -36.000 1.00 67.62 276 PRO A C 1
ATOM 2172 O O . PRO A 1 276 ? 8.815 -11.907 -36.507 1.00 67.62 276 PRO A O 1
ATOM 2175 N N . ILE A 1 277 ? 9.524 -9.796 -36.707 1.00 66.06 277 ILE A N 1
ATOM 2176 C CA . ILE A 1 277 ? 9.095 -9.621 -38.104 1.00 66.06 277 ILE A CA 1
ATOM 2177 C C . ILE A 1 277 ? 10.080 -10.289 -39.078 1.00 66.06 277 ILE A C 1
ATOM 2179 O O . ILE A 1 277 ? 9.687 -10.691 -40.168 1.00 66.06 277 ILE A O 1
ATOM 2183 N N . PHE A 1 278 ? 11.339 -10.465 -38.672 1.00 63.47 278 PHE A N 1
ATOM 2184 C CA . PHE A 1 278 ? 12.407 -11.029 -39.504 1.00 63.47 278 PHE A CA 1
ATOM 2185 C C . PHE A 1 278 ? 12.699 -12.491 -39.148 1.00 63.47 278 PHE A C 1
ATOM 2187 O O . PHE A 1 278 ? 13.849 -12.894 -39.028 1.00 63.47 278 PHE A O 1
ATOM 2194 N N . VAL A 1 279 ? 11.648 -13.293 -38.957 1.00 59.69 279 VAL A N 1
ATOM 2195 C CA . VAL A 1 279 ? 11.770 -14.743 -38.749 1.00 59.69 279 VAL A CA 1
ATOM 2196 C C . VAL A 1 279 ? 11.502 -15.432 -40.083 1.00 59.69 279 VAL A C 1
ATOM 2198 O O . VAL A 1 279 ? 10.399 -15.335 -40.623 1.00 59.69 279 VAL A O 1
ATOM 2201 N N . ALA A 1 280 ? 12.511 -16.097 -40.645 1.00 58.69 280 ALA A N 1
ATOM 2202 C CA . ALA A 1 280 ? 12.358 -16.793 -41.917 1.00 58.69 280 ALA A CA 1
ATOM 2203 C C . ALA A 1 280 ? 11.355 -17.951 -41.804 1.00 58.69 280 ALA A C 1
ATOM 2205 O O . ALA A 1 280 ? 11.376 -18.733 -40.853 1.00 58.69 280 ALA A O 1
ATOM 2206 N N . GLY A 1 281 ? 10.459 -18.058 -42.790 1.00 62.53 281 GLY A N 1
ATOM 2207 C CA . GLY A 1 281 ? 9.573 -19.213 -42.920 1.00 62.53 281 GLY A CA 1
ATOM 2208 C C . GLY A 1 281 ? 10.349 -20.494 -43.277 1.00 62.53 281 GLY A C 1
ATOM 2209 O O . GLY A 1 281 ? 11.492 -20.406 -43.719 1.00 62.53 281 GLY A O 1
ATOM 2210 N N . PRO A 1 282 ? 9.726 -21.686 -43.182 1.00 65.38 282 PRO A N 1
ATOM 2211 C CA . PRO A 1 282 ? 10.406 -22.985 -43.323 1.00 65.38 282 PRO A CA 1
ATOM 2212 C C . PRO A 1 282 ? 11.200 -23.192 -44.625 1.00 65.38 282 PRO A C 1
ATOM 2214 O O . PRO A 1 282 ? 12.084 -24.037 -44.668 1.00 65.38 282 PRO A O 1
ATOM 2217 N N . ASN A 1 283 ? 10.881 -22.428 -45.677 1.00 67.50 283 ASN A N 1
ATOM 2218 C CA . ASN A 1 283 ? 11.493 -22.516 -47.007 1.00 67.50 283 ASN A CA 1
ATOM 2219 C C . ASN A 1 283 ? 12.160 -21.197 -47.452 1.00 67.50 283 ASN A C 1
ATOM 2221 O O . ASN A 1 283 ? 12.372 -20.996 -48.648 1.00 67.50 283 ASN A O 1
ATOM 2225 N N . MET A 1 284 ? 12.431 -20.268 -46.530 1.00 66.94 284 MET A N 1
ATOM 2226 C CA . MET A 1 284 ? 13.097 -18.994 -46.828 1.00 66.94 284 MET A CA 1
ATOM 2227 C C . MET A 1 284 ? 14.509 -18.966 -46.248 1.00 66.94 284 MET A C 1
ATOM 2229 O O . MET A 1 284 ? 14.782 -19.603 -45.234 1.00 66.94 284 MET A O 1
ATOM 2233 N N . TYR A 1 285 ? 15.403 -18.213 -46.894 1.00 63.84 285 TYR A N 1
ATOM 2234 C CA . TYR A 1 285 ? 16.714 -17.912 -46.326 1.00 63.84 285 TYR A CA 1
ATOM 2235 C C . TYR A 1 285 ? 16.539 -17.195 -44.985 1.00 63.84 285 TYR A C 1
ATOM 2237 O O . TYR A 1 285 ? 15.719 -16.281 -44.877 1.00 63.84 285 TYR A O 1
ATOM 2245 N N . GLU A 1 286 ? 17.294 -17.637 -43.979 1.00 64.50 286 GLU A N 1
ATOM 2246 C CA . GLU A 1 286 ? 17.278 -17.062 -42.637 1.00 64.50 286 GLU A CA 1
ATOM 2247 C C . GLU A 1 286 ? 17.631 -15.573 -42.711 1.00 64.50 286 GLU A C 1
ATOM 2249 O O . GLU A 1 286 ? 18.713 -15.199 -43.167 1.00 64.50 286 GLU A O 1
ATOM 2254 N N . ALA A 1 287 ? 16.676 -14.715 -42.349 1.00 67.00 287 ALA A N 1
ATOM 2255 C CA . ALA A 1 287 ? 16.905 -13.281 -42.300 1.00 67.00 287 ALA A CA 1
ATOM 2256 C C . ALA A 1 287 ? 17.754 -12.965 -41.058 1.00 67.00 287 ALA A C 1
ATOM 2258 O O . ALA A 1 287 ? 17.490 -13.530 -39.993 1.00 67.00 287 ALA A O 1
ATOM 2259 N N . PRO A 1 288 ? 18.758 -12.078 -41.163 1.00 70.19 288 PRO A N 1
ATOM 2260 C CA . PRO A 1 288 ? 19.580 -11.723 -40.017 1.00 70.19 288 PRO A CA 1
ATOM 2261 C C . PRO A 1 288 ? 18.712 -11.097 -38.912 1.00 70.19 288 PRO A C 1
ATOM 2263 O O . PRO A 1 288 ? 17.822 -10.290 -39.212 1.00 70.19 288 PRO A O 1
ATOM 2266 N N . PRO A 1 289 ? 18.955 -11.439 -37.634 1.00 73.00 289 PRO A N 1
ATOM 2267 C CA . PRO A 1 289 ? 18.170 -10.912 -36.530 1.00 73.00 289 PRO A CA 1
ATOM 2268 C C . PRO A 1 289 ? 18.362 -9.397 -36.421 1.00 73.00 289 PRO A C 1
ATOM 2270 O O . PRO A 1 289 ? 19.485 -8.889 -36.395 1.00 73.00 289 PRO A O 1
ATOM 2273 N N . ILE A 1 290 ? 17.246 -8.670 -36.336 1.00 80.19 290 ILE A N 1
ATOM 2274 C CA . ILE A 1 290 ? 17.245 -7.223 -36.104 1.00 80.19 290 ILE A CA 1
ATOM 2275 C C . ILE A 1 290 ? 16.852 -6.960 -34.657 1.00 80.19 290 ILE A C 1
ATOM 2277 O O . ILE A 1 290 ? 15.775 -7.365 -34.210 1.00 80.19 290 ILE A O 1
ATOM 2281 N N . TRP A 1 291 ? 17.707 -6.242 -33.940 1.00 80.56 291 TRP A N 1
ATOM 2282 C CA . TRP A 1 291 ? 17.478 -5.818 -32.567 1.00 80.56 291 TRP A CA 1
ATOM 2283 C C . TRP A 1 291 ? 16.777 -4.468 -32.539 1.00 80.56 291 TRP A C 1
ATOM 2285 O O . TRP A 1 291 ? 17.088 -3.574 -33.325 1.00 80.56 291 TRP A O 1
ATOM 2295 N N . VAL A 1 292 ? 15.809 -4.328 -31.639 1.00 86.06 292 VAL A N 1
ATOM 2296 C CA . VAL A 1 292 ? 15.087 -3.082 -31.390 1.00 86.06 292 VAL A CA 1
ATOM 2297 C C . VAL A 1 292 ? 15.428 -2.607 -29.989 1.00 86.06 292 VAL A C 1
ATOM 2299 O O . VAL A 1 292 ? 15.009 -3.215 -28.998 1.00 86.06 292 VAL A O 1
ATOM 2302 N N . ASP A 1 293 ? 16.137 -1.490 -29.927 1.00 85.88 293 ASP A N 1
ATOM 2303 C CA . ASP A 1 293 ? 16.533 -0.832 -28.692 1.00 85.88 293 ASP A CA 1
ATOM 2304 C C . ASP A 1 293 ? 15.556 0.290 -28.417 1.00 85.88 293 ASP A C 1
ATOM 2306 O O . ASP A 1 293 ? 15.221 1.077 -29.305 1.00 85.88 293 ASP A O 1
ATOM 2310 N N . ARG A 1 294 ? 15.102 0.366 -27.175 1.00 89.88 294 ARG A N 1
ATOM 2311 C CA . ARG A 1 294 ? 14.186 1.395 -26.708 1.00 89.88 294 ARG A CA 1
ATOM 2312 C C . ARG A 1 294 ? 14.758 1.998 -25.454 1.00 89.88 294 ARG A C 1
ATOM 2314 O O . ARG A 1 294 ? 14.886 1.304 -24.446 1.00 89.88 294 ARG A O 1
ATOM 2321 N N . ILE A 1 295 ? 15.052 3.284 -25.512 1.00 91.38 295 ILE A N 1
ATOM 2322 C CA . ILE A 1 295 ? 15.412 4.070 -24.339 1.00 91.38 295 ILE A CA 1
ATOM 2323 C C . ILE A 1 295 ? 14.342 5.129 -24.193 1.00 91.38 295 ILE A C 1
ATOM 2325 O O . ILE A 1 295 ? 14.011 5.823 -25.151 1.00 91.38 295 ILE A O 1
ATOM 2329 N N . GLY A 1 296 ? 13.752 5.232 -23.012 1.00 93.25 296 GLY A N 1
ATOM 2330 C CA . GLY A 1 296 ? 12.612 6.112 -22.876 1.00 93.25 296 GLY A CA 1
ATOM 2331 C C . GLY A 1 296 ? 12.211 6.442 -21.462 1.00 93.25 296 GLY A C 1
ATOM 2332 O O . GLY A 1 296 ? 12.663 5.861 -20.472 1.00 93.25 296 GLY A O 1
ATOM 2333 N N . PHE A 1 297 ? 11.293 7.395 -21.411 1.00 94.88 297 PHE A N 1
ATOM 2334 C CA . PHE A 1 297 ? 10.636 7.864 -20.212 1.00 94.88 297 PHE A CA 1
ATOM 2335 C C . PHE A 1 297 ? 9.140 7.616 -20.335 1.00 94.88 297 PHE A C 1
ATOM 2337 O O . PHE A 1 297 ? 8.520 7.865 -21.368 1.00 94.88 297 PHE A O 1
ATOM 2344 N N . LYS A 1 298 ? 8.543 7.149 -19.246 1.00 95.69 298 LYS A N 1
ATOM 2345 C CA . LYS A 1 298 ? 7.107 6.928 -19.123 1.00 95.69 298 LYS A CA 1
ATOM 2346 C C . LYS A 1 298 ? 6.614 7.610 -17.864 1.00 95.69 298 LYS A C 1
ATOM 2348 O O . LYS A 1 298 ? 7.107 7.313 -16.783 1.00 95.69 298 LYS A O 1
ATOM 2353 N N . ALA A 1 299 ? 5.623 8.478 -17.995 1.00 96.94 299 ALA A N 1
ATOM 2354 C CA . ALA A 1 299 ? 4.955 9.127 -16.877 1.00 96.94 299 ALA A CA 1
ATOM 2355 C C . ALA A 1 299 ? 3.463 8.800 -16.932 1.00 96.94 299 ALA A C 1
ATOM 2357 O O . ALA A 1 299 ? 2.801 9.113 -17.915 1.00 96.94 299 ALA A O 1
ATOM 2358 N N . ASN A 1 300 ? 2.928 8.178 -15.884 1.00 96.69 300 ASN A N 1
ATOM 2359 C CA . ASN A 1 300 ? 1.526 7.789 -15.783 1.00 96.69 300 ASN A CA 1
ATOM 2360 C C . ASN A 1 300 ? 0.907 8.374 -14.517 1.00 96.69 300 ASN A C 1
ATOM 2362 O O . ASN A 1 300 ? 1.473 8.256 -13.431 1.00 96.69 300 ASN A O 1
ATOM 2366 N N . THR A 1 301 ? -0.316 8.868 -14.633 1.00 96.12 301 THR A N 1
ATOM 2367 C CA . THR A 1 301 ? -1.181 9.168 -13.497 1.00 96.12 301 THR A CA 1
ATOM 2368 C C . THR A 1 301 ? -2.363 8.210 -13.527 1.00 96.12 301 THR A C 1
ATOM 2370 O O . THR A 1 301 ? -3.024 8.038 -14.548 1.00 96.12 301 THR A O 1
ATOM 2373 N N . THR A 1 302 ? -2.613 7.540 -12.407 1.00 94.81 302 THR A N 1
ATOM 2374 C CA . THR A 1 302 ? -3.730 6.603 -12.241 1.00 94.81 302 THR A CA 1
ATOM 2375 C C . THR A 1 302 ? -4.691 7.125 -11.192 1.00 94.81 302 THR A C 1
ATOM 2377 O O . THR A 1 302 ? -4.301 7.277 -10.039 1.00 94.81 302 THR A O 1
ATOM 2380 N N . GLU A 1 303 ? -5.942 7.348 -11.568 1.00 92.69 303 GLU A N 1
ATOM 2381 C CA . GLU A 1 303 ? -7.040 7.725 -10.682 1.00 92.69 303 GLU A CA 1
ATOM 2382 C C . GLU A 1 303 ? -7.882 6.489 -10.343 1.00 92.69 303 GLU A C 1
ATOM 2384 O O . GLU A 1 303 ? -8.340 5.769 -11.229 1.00 92.69 303 GLU A O 1
ATOM 2389 N N . SER A 1 304 ? -8.059 6.206 -9.051 1.00 88.69 304 SER A N 1
ATOM 2390 C CA . SER A 1 304 ? -8.898 5.097 -8.579 1.00 88.69 304 SER A CA 1
ATOM 2391 C C . SER A 1 304 ? -10.238 5.632 -8.080 1.00 88.69 304 SER A C 1
ATOM 2393 O O . SER A 1 304 ? -10.289 6.250 -7.018 1.00 88.69 304 SER A O 1
ATOM 2395 N N . PHE A 1 305 ? -11.317 5.371 -8.821 1.00 84.38 305 PHE A N 1
ATOM 2396 C CA . PHE A 1 305 ? -12.676 5.773 -8.437 1.00 84.38 305 PHE A CA 1
ATOM 2397 C C . PHE A 1 305 ? -13.300 4.785 -7.450 1.00 84.38 305 PHE A C 1
ATOM 2399 O O . PHE A 1 305 ? -13.963 5.173 -6.492 1.00 84.38 305 PHE A O 1
ATOM 2406 N N . THR A 1 306 ? -13.074 3.487 -7.668 1.00 83.25 306 THR A N 1
ATOM 2407 C CA . THR A 1 306 ? -13.517 2.412 -6.771 1.00 83.25 306 THR A CA 1
ATOM 2408 C C . THR A 1 306 ? -12.426 1.348 -6.650 1.00 83.25 306 THR A C 1
ATOM 2410 O O . THR A 1 306 ? -11.395 1.416 -7.319 1.00 83.25 306 THR A O 1
ATOM 2413 N N . LYS A 1 307 ? -12.645 0.313 -5.826 1.00 77.56 307 LYS A N 1
ATOM 2414 C CA . LYS A 1 307 ? -11.719 -0.834 -5.748 1.00 77.56 307 LYS A CA 1
ATOM 2415 C C . LYS A 1 307 ? -11.551 -1.560 -7.093 1.00 77.56 307 LYS A C 1
ATOM 2417 O O . LYS A 1 307 ? -10.528 -2.204 -7.298 1.00 77.56 307 LYS A O 1
ATOM 2422 N N . GLN A 1 308 ? -12.536 -1.452 -7.986 1.00 86.56 308 GLN A N 1
ATOM 2423 C CA . GLN A 1 308 ? -12.573 -2.146 -9.278 1.00 86.56 308 GLN A CA 1
ATOM 2424 C C . GLN A 1 308 ? -12.415 -1.203 -10.480 1.00 86.56 308 GLN A C 1
ATOM 2426 O O . GLN A 1 308 ? -12.045 -1.661 -11.554 1.00 86.56 308 GLN A O 1
ATOM 2431 N N . SER A 1 309 ? -12.663 0.100 -10.313 1.00 90.62 309 SER A N 1
ATOM 2432 C CA . SER A 1 309 ? -12.575 1.089 -11.389 1.00 90.62 309 SER A CA 1
ATOM 2433 C C . SER A 1 309 ? -11.349 1.976 -11.217 1.00 90.62 309 SER A C 1
ATOM 2435 O O . SER A 1 309 ? -11.222 2.706 -10.227 1.00 90.62 309 SER A O 1
ATOM 2437 N N . LYS A 1 310 ? -10.452 1.904 -12.201 1.00 93.00 310 LYS A N 1
ATOM 2438 C CA . LYS A 1 310 ? -9.222 2.691 -12.278 1.00 93.00 310 LYS A CA 1
ATOM 2439 C C . LYS A 1 310 ? -9.087 3.267 -13.678 1.00 93.00 310 LYS A C 1
ATOM 2441 O O . LYS A 1 310 ? -9.317 2.563 -14.658 1.00 93.00 310 LYS A O 1
ATOM 2446 N N . PHE A 1 311 ? -8.685 4.525 -13.758 1.00 93.38 311 PHE A N 1
ATOM 2447 C CA . PHE A 1 311 ? -8.390 5.211 -15.005 1.00 93.38 311 PHE A CA 1
ATOM 2448 C C . PHE A 1 311 ? -6.926 5.630 -15.005 1.00 93.38 311 PHE A C 1
ATOM 2450 O O . PHE A 1 311 ? -6.481 6.324 -14.094 1.00 93.38 311 PHE A O 1
ATOM 2457 N N . THR A 1 312 ? -6.171 5.202 -16.012 1.00 94.69 312 THR A N 1
ATOM 2458 C CA . THR A 1 312 ? -4.751 5.531 -16.146 1.00 94.69 312 THR A CA 1
ATOM 2459 C C . THR A 1 312 ? -4.536 6.294 -17.436 1.00 94.69 312 THR A C 1
ATOM 2461 O O . THR A 1 312 ? -4.885 5.812 -18.510 1.00 94.69 312 THR A O 1
ATOM 2464 N N . TYR A 1 313 ? -3.914 7.459 -17.326 1.00 95.38 313 TYR A N 1
ATOM 2465 C CA . TYR A 1 313 ? -3.456 8.252 -18.456 1.00 95.38 313 TYR A CA 1
ATOM 2466 C C . TYR A 1 313 ? -1.964 8.511 -18.295 1.00 95.38 313 TYR A C 1
ATOM 2468 O O . TYR A 1 313 ? -1.456 8.614 -17.177 1.00 95.38 313 TYR A O 1
ATOM 2476 N N . GLY A 1 314 ? -1.235 8.574 -19.400 1.00 95.38 314 GLY A N 1
ATOM 2477 C CA . GLY A 1 314 ? 0.207 8.729 -19.341 1.00 95.38 314 GLY A CA 1
ATOM 2478 C C . GLY A 1 314 ? 0.816 9.116 -20.671 1.00 95.38 314 GLY A C 1
ATOM 2479 O O . GLY A 1 314 ? 0.189 8.983 -21.720 1.00 95.38 314 GLY A O 1
ATOM 2480 N N . LEU A 1 315 ? 2.046 9.602 -20.590 1.00 95.94 315 LEU A N 1
ATOM 2481 C CA . LEU A 1 315 ? 2.881 9.969 -21.718 1.00 95.94 315 LEU A CA 1
ATOM 2482 C C . LEU A 1 315 ? 4.091 9.043 -21.741 1.00 95.94 315 LEU A C 1
ATOM 2484 O O . LEU A 1 315 ? 4.701 8.772 -20.704 1.00 95.94 315 LEU A O 1
ATOM 2488 N N . VAL A 1 316 ? 4.422 8.558 -22.932 1.00 95.88 316 VAL A N 1
ATOM 2489 C CA . VAL A 1 316 ? 5.619 7.761 -23.176 1.00 95.88 316 VAL A CA 1
ATOM 2490 C C . VAL A 1 316 ? 6.416 8.454 -24.267 1.00 95.88 316 VAL A C 1
ATOM 2492 O O . VAL A 1 316 ? 5.870 8.774 -25.320 1.00 95.88 316 VAL A O 1
ATOM 2495 N N . MET A 1 317 ? 7.692 8.694 -23.996 1.00 95.50 317 MET A N 1
ATOM 2496 C CA . MET A 1 317 ? 8.657 9.190 -24.964 1.00 95.50 317 MET A CA 1
ATOM 2497 C C . MET A 1 317 ? 9.762 8.149 -25.071 1.00 95.50 317 MET A C 1
ATOM 2499 O O . MET A 1 317 ? 10.449 7.882 -24.087 1.00 95.50 317 MET A O 1
ATOM 2503 N N . GLU A 1 318 ? 9.898 7.543 -26.245 1.00 93.75 318 GLU A N 1
ATOM 2504 C CA . GLU A 1 318 ? 10.897 6.512 -26.523 1.00 93.75 318 GLU A CA 1
ATOM 2505 C C . GLU A 1 318 ? 11.734 6.953 -27.718 1.00 93.75 318 GLU A C 1
ATOM 2507 O O . GLU A 1 318 ? 11.195 7.364 -28.747 1.00 93.75 318 GLU A O 1
ATOM 2512 N N . GLU A 1 319 ? 13.047 6.831 -27.588 1.00 92.00 319 GLU A N 1
ATOM 2513 C CA . GLU A 1 319 ? 13.943 6.723 -28.724 1.00 92.00 319 GLU A CA 1
ATOM 2514 C C . GLU A 1 319 ? 14.027 5.247 -29.104 1.00 92.00 319 GLU A C 1
ATOM 2516 O O . GLU A 1 319 ? 14.330 4.393 -28.266 1.00 92.00 319 GLU A O 1
ATOM 2521 N N . ILE A 1 320 ? 13.719 4.950 -30.364 1.00 89.75 320 ILE A N 1
ATOM 2522 C CA . ILE A 1 320 ? 13.746 3.593 -30.898 1.00 89.75 320 ILE A CA 1
ATOM 2523 C C . ILE A 1 320 ? 14.862 3.527 -31.930 1.00 89.75 320 ILE A C 1
ATOM 2525 O O . ILE A 1 320 ? 14.808 4.228 -32.939 1.00 89.75 320 ILE A O 1
ATOM 2529 N N . THR A 1 321 ? 15.847 2.664 -31.693 1.00 86.69 321 THR A N 1
ATOM 2530 C CA . THR A 1 321 ? 16.916 2.395 -32.660 1.00 86.69 321 THR A CA 1
ATOM 2531 C C . THR A 1 321 ? 16.906 0.926 -33.046 1.00 86.69 321 THR A C 1
ATOM 2533 O O . THR A 1 321 ? 16.686 0.046 -32.217 1.00 86.69 321 THR A O 1
ATOM 2536 N N . THR A 1 322 ? 17.083 0.653 -34.332 1.00 85.75 322 THR A N 1
ATOM 2537 C CA . THR A 1 322 ? 17.182 -0.708 -34.863 1.00 85.75 322 THR A CA 1
ATOM 2538 C C . THR A 1 322 ? 18.630 -1.018 -35.185 1.00 85.75 322 THR A C 1
ATOM 2540 O O . THR A 1 322 ? 19.292 -0.186 -35.811 1.00 85.75 322 THR A O 1
ATOM 2543 N N . ARG A 1 323 ? 19.121 -2.193 -34.787 1.00 80.81 323 ARG A N 1
ATOM 2544 C CA . ARG A 1 323 ? 20.511 -2.604 -35.008 1.00 80.81 323 ARG A CA 1
ATOM 2545 C C . ARG A 1 323 ? 20.626 -4.004 -35.593 1.00 80.81 323 ARG A C 1
ATOM 2547 O O . ARG A 1 323 ? 19.805 -4.876 -35.315 1.00 80.81 323 ARG A O 1
ATOM 2554 N N . TYR A 1 324 ? 21.672 -4.199 -36.387 1.00 74.62 324 TYR A N 1
ATOM 2555 C CA . TYR A 1 324 ? 22.095 -5.504 -36.887 1.00 74.62 324 TYR A CA 1
ATOM 2556 C C . TYR A 1 324 ? 22.885 -6.276 -35.822 1.00 74.62 324 TYR A C 1
ATOM 2558 O O . TYR A 1 324 ? 23.305 -5.707 -34.817 1.00 74.62 324 TYR A O 1
ATOM 2566 N N . GLU A 1 325 ? 23.165 -7.551 -36.090 1.00 68.38 325 GLU A N 1
ATOM 2567 C CA . GLU A 1 325 ? 24.008 -8.427 -35.259 1.00 68.38 325 GLU A CA 1
ATOM 2568 C C . GLU A 1 325 ? 25.400 -7.832 -34.958 1.00 68.38 325 GLU A C 1
ATOM 2570 O O . GLU A 1 325 ? 25.924 -7.982 -33.861 1.00 68.38 325 GLU A O 1
ATOM 2575 N N . ASN A 1 326 ? 25.957 -7.043 -35.884 1.00 66.56 326 ASN A N 1
ATOM 2576 C CA . ASN A 1 326 ? 27.242 -6.352 -35.705 1.00 66.56 326 ASN A CA 1
ATOM 2577 C C . ASN A 1 326 ? 27.127 -5.033 -34.909 1.00 66.56 326 ASN A C 1
ATOM 2579 O O . ASN A 1 326 ? 28.038 -4.208 -34.951 1.00 66.56 326 ASN A O 1
ATOM 2583 N N . ASN A 1 327 ? 25.993 -4.787 -34.244 1.00 66.50 327 ASN A N 1
ATOM 2584 C CA . ASN A 1 327 ? 25.681 -3.585 -33.459 1.00 66.50 327 ASN A CA 1
ATOM 2585 C C . ASN A 1 327 ? 25.653 -2.254 -34.246 1.00 66.50 327 ASN A C 1
ATOM 2587 O O . ASN A 1 327 ? 25.590 -1.171 -33.660 1.00 66.50 327 ASN A O 1
ATOM 2591 N N . ASN A 1 328 ? 25.655 -2.324 -35.579 1.00 75.44 328 ASN A N 1
ATOM 2592 C CA . ASN A 1 328 ? 25.502 -1.169 -36.461 1.00 75.44 328 ASN A CA 1
ATOM 2593 C C . ASN A 1 328 ? 24.023 -0.792 -36.610 1.00 75.44 328 ASN A C 1
ATOM 2595 O O . ASN A 1 328 ? 23.164 -1.668 -36.713 1.00 75.44 328 ASN A O 1
ATOM 2599 N N . ILE A 1 329 ? 23.734 0.510 -36.672 1.00 77.25 329 ILE A N 1
ATOM 2600 C CA . ILE A 1 329 ? 22.373 1.034 -36.854 1.00 77.25 329 ILE A CA 1
ATOM 2601 C C . ILE A 1 329 ? 21.842 0.635 -38.238 1.00 77.25 329 ILE A C 1
ATOM 2603 O O . ILE A 1 329 ? 22.493 0.880 -39.256 1.00 77.25 329 ILE A O 1
ATOM 2607 N N . CYS A 1 330 ? 20.639 0.059 -38.287 1.00 71.50 330 CYS A N 1
ATOM 2608 C CA . CYS A 1 330 ? 19.944 -0.226 -39.538 1.00 71.50 330 CYS A CA 1
ATOM 2609 C C . CYS A 1 330 ? 19.400 1.076 -40.132 1.00 71.50 330 CYS A C 1
ATOM 2611 O O . CYS A 1 330 ? 18.410 1.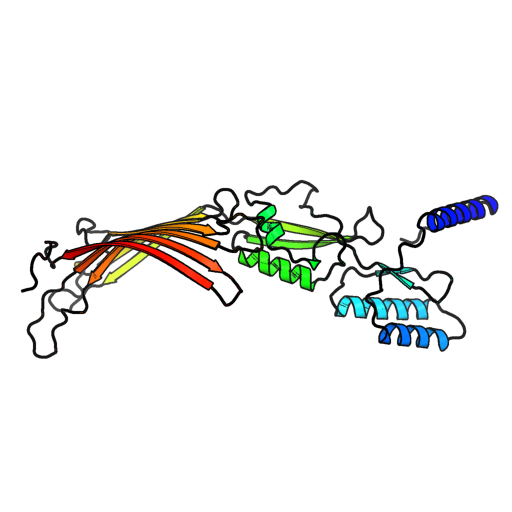616 -39.646 1.00 71.50 330 CYS A O 1
ATOM 2613 N N . THR A 1 331 ? 20.035 1.589 -41.184 1.00 68.81 331 THR A N 1
ATOM 2614 C CA . THR A 1 331 ? 19.586 2.803 -41.890 1.00 68.81 331 THR A CA 1
ATOM 2615 C C . THR A 1 331 ? 18.586 2.516 -43.014 1.00 68.81 331 THR A C 1
ATOM 2617 O O . THR A 1 331 ? 17.825 3.402 -43.397 1.00 68.81 331 THR A O 1
ATOM 2620 N N . HIS A 1 332 ? 18.546 1.279 -43.517 1.00 62.22 332 HIS A N 1
ATOM 2621 C CA . HIS A 1 332 ? 17.651 0.825 -44.582 1.00 62.22 332 HIS A CA 1
ATOM 2622 C C . HIS A 1 332 ? 17.163 -0.598 -44.290 1.00 62.22 332 HIS A C 1
ATOM 2624 O O . HIS A 1 332 ? 17.935 -1.412 -43.788 1.00 62.22 332 HIS A O 1
ATOM 2630 N N . GLY A 1 333 ? 15.900 -0.894 -44.610 1.00 54.34 333 GLY A N 1
ATOM 2631 C CA . GLY A 1 333 ? 15.418 -2.270 -44.731 1.00 54.34 333 GLY A CA 1
ATOM 2632 C C . GLY A 1 333 ? 15.719 -2.748 -46.146 1.00 54.34 333 GLY A C 1
ATOM 2633 O O . GLY A 1 333 ? 15.197 -2.160 -47.091 1.00 54.34 333 GLY A O 1
ATOM 2634 N N . SER A 1 334 ? 16.614 -3.722 -46.293 1.00 47.41 334 SER A N 1
ATOM 2635 C CA . SER A 1 334 ? 16.953 -4.343 -47.582 1.00 47.41 334 SER A CA 1
ATOM 2636 C C . SER A 1 334 ? 16.062 -5.531 -47.888 1.00 47.41 334 SER A C 1
ATOM 2638 O O . SER A 1 334 ? 15.886 -6.340 -46.946 1.00 47.41 334 SER A O 1
#

Foldseek 3Di:
DPPPDDPPDDPVRVVVVVVVVVVVVVVVPDPPPDPPPDDVVLLVVLVVLVVVDPDDDPVNVVVNQVVVQVVCVVQQQPLKGFPDCPPPNNDGDIQQAFADEEAPPPRDDDDDLADPLLLVLQQDPCNDGGHGDGVVSVVSSVVSVVVLVFFPDWDWDWDHDPVDDRYIHIYIYTHTDDQKDKDKAKDWAFAQPPVRHTDPVRIFIKMKIKIKGACVSNQRKIKIKMWIARHPPCVVPVQGIKIKIKIKGWPPVDSNPSQKTKIKMKMWIKDKDWDPPQQDDPPDDRGFTKIKIKTWMKIKMWIDRDPPDIDIDIDIDIDIFIATPVRDTDPDDD

Sequence (334 aa):
MSSTLDDDMTARERMDYLRRQEREYQQLGPTAPKPCILPENLQRELKGMVKKQRKVSSSLLKRMAGRIERWYHDEGFQCAQVVGYNGNLDAGEVVEGDITKFHDKLGNVVDGNTSISLIDRELPRQLRPGHIYNDGAGKQALKNIDSLGLFSTIEVQPRPDETNQGGVIVAIKLKEHDTNSAQVITDWSIVPGSQGRPTLASIQPGGTVSFEHRNICGLKRSLIGSVTSSNLFNPECYDDLLFKLEYAHPYLDGVEERGRNRTFKISCFNSRKVSPIFVAGPNMYEAPPIWVDRIGFKANTTESFTKQSKFTYGLVMEEITTRYENNNICTHGS

Secondary structure (DSSP, 8-state):
------TT--HHHHHHHHHHHHHHHHHS--------SS-HHHHHHHHHHHHT-SS--HHHHHHHHHHHHHHHHHTT-TT-EEEEE-SSTT-EEEE--EE-----TTS-S--SSS-HHHHHHHS-GGGSTTSB--HHHHHHHHHHHHTT--EEEEEEEEEE-SSSTTEEEEEEEEEEPPSEEEEEEEEEEE---TTSS--GGGEEEEEEEEEEEEEETTTTEEEEEEEEES-SS-TTSTTSEEEEEEEEEE-TT-SS--S--EEEEEEEEEEEEE-GGG---TTS--PPP-EEEEEEEEEEEEEESSSS-EEEEEEEEEEEEEE-TTS-B--S--